Protein AF-0000000078881857 (afdb_homodimer)

Radius of gyration: 17.41 Å; Cα contacts (8 Å, |Δi|>4): 290; chains: 2; bounding box: 29×56×40 Å

Solvent-accessible surface area (backbone atoms only — not comparable to full-atom values): 11055 Å² total; per-residue (Å²): 89,92,42,76,80,49,70,71,56,52,53,48,41,41,58,62,20,78,89,29,55,78,41,29,36,72,63,78,81,47,83,60,21,32,33,50,69,35,46,60,60,54,18,40,52,51,12,60,76,69,72,35,87,82,43,32,41,70,60,49,52,54,58,49,55,64,26,45,85,68,49,41,34,37,80,42,83,97,44,87,58,29,35,26,48,68,39,68,55,40,69,55,68,31,20,59,87,89,110,87,92,41,76,79,49,70,72,56,52,54,48,41,42,61,64,20,79,89,30,56,78,41,29,36,72,64,78,78,47,84,62,21,30,32,49,69,34,48,58,60,54,18,41,52,51,11,59,74,68,71,36,88,83,43,31,40,71,59,49,51,54,59,50,56,63,27,44,85,67,49,41,31,38,81,42,84,96,44,85,57,28,34,26,48,67,39,68,57,40,70,53,70,32,19,60,89,87,110

Structure (mmCIF, N/CA/C/O backbone):
data_AF-0000000078881857-model_v1
#
loop_
_entity.id
_entity.type
_entity.pdbx_description
1 polymer 'ETS domain-containing protein'
#
loop_
_atom_site.group_PDB
_atom_site.id
_atom_site.type_symbol
_atom_site.label_atom_id
_atom_site.label_alt_id
_atom_site.label_comp_id
_atom_site.label_asym_id
_atom_site.label_entity_id
_atom_site.label_seq_id
_atom_site.pdbx_PDB_ins_code
_atom_site.Cartn_x
_atom_site.Cartn_y
_atom_site.Cartn_z
_atom_site.occupancy
_atom_site.B_iso_or_equiv
_atom_site.auth_seq_id
_atom_site.auth_comp_id
_atom_site.auth_asym_id
_atom_site.auth_atom_id
_atom_site.pdbx_PDB_model_num
ATOM 1 N N . GLY A 1 1 ? 15.391 2.607 6.062 1 45.38 1 GLY A N 1
ATOM 2 C CA . GLY A 1 1 ? 15.617 2.406 7.484 1 45.38 1 GLY A CA 1
ATOM 3 C C . GLY A 1 1 ? 14.656 1.416 8.109 1 45.38 1 GLY A C 1
ATOM 4 O O . GLY A 1 1 ? 13.539 1.235 7.617 1 45.38 1 GLY A O 1
ATOM 5 N N . ASN A 1 2 ? 15.25 0.356 8.523 1 63.78 2 ASN A N 1
ATOM 6 C CA . ASN A 1 2 ? 14.742 -0.778 9.289 1 63.78 2 ASN A CA 1
ATOM 7 C C . ASN A 1 2 ? 13.977 -0.322 10.531 1 63.78 2 ASN A C 1
ATOM 9 O O . ASN A 1 2 ? 13.859 -1.067 11.5 1 63.78 2 ASN A O 1
ATOM 13 N N . GLY A 1 3 ? 13.5 0.95 10.453 1 74.94 3 GLY A N 1
ATOM 14 C CA . GLY A 1 3 ? 12.828 1.376 11.672 1 74.94 3 GLY A CA 1
ATOM 15 C C . GLY A 1 3 ? 11.32 1.296 11.578 1 74.94 3 GLY A C 1
ATOM 16 O O . GLY A 1 3 ? 10.781 0.654 10.672 1 74.94 3 GLY A O 1
ATOM 17 N N . PRO A 1 4 ? 10.648 1.744 12.633 1 88.75 4 PRO A N 1
ATOM 18 C CA . PRO A 1 4 ? 9.188 1.789 12.656 1 88.75 4 PRO A CA 1
ATOM 19 C C . PRO A 1 4 ? 8.602 2.613 11.508 1 88.75 4 PRO A C 1
ATOM 21 O O . PRO A 1 4 ? 9.297 3.469 10.945 1 88.75 4 PRO A O 1
ATOM 24 N N . ILE A 1 5 ? 7.465 2.309 11.156 1 94.25 5 ILE A N 1
ATOM 25 C CA . ILE A 1 5 ? 6.793 3.02 10.078 1 94.25 5 ILE A CA 1
ATOM 26 C C . ILE A 1 5 ? 6.727 4.508 10.398 1 94.25 5 ILE A C 1
ATOM 28 O O . ILE A 1 5 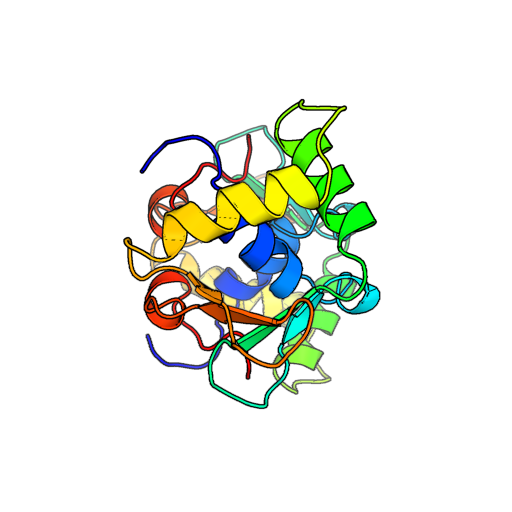? 6.508 4.891 11.555 1 94.25 5 ILE A O 1
ATOM 32 N N . GLN A 1 6 ? 6.957 5.328 9.359 1 95.31 6 GLN A N 1
ATOM 33 C CA . GLN A 1 6 ? 6.832 6.777 9.484 1 95.31 6 GLN A CA 1
ATOM 34 C C . GLN A 1 6 ? 5.484 7.262 8.953 1 95.31 6 GLN A C 1
ATOM 36 O O . GLN A 1 6 ? 4.809 6.543 8.211 1 95.31 6 GLN A O 1
ATOM 41 N N . LEU A 1 7 ? 5.129 8.469 9.312 1 97.75 7 LEU A N 1
ATOM 42 C CA . LEU A 1 7 ? 3.82 9.016 8.977 1 97.75 7 LEU A CA 1
ATOM 43 C C . LEU A 1 7 ? 3.627 9.07 7.465 1 97.75 7 LEU A C 1
ATOM 45 O O . LEU A 1 7 ? 2.562 8.703 6.957 1 97.75 7 LEU A O 1
ATOM 49 N N . TRP A 1 8 ? 4.688 9.539 6.734 1 97 8 TRP A N 1
ATOM 50 C CA . TRP A 1 8 ? 4.523 9.672 5.289 1 97 8 TRP A CA 1
ATOM 51 C C . TRP A 1 8 ? 4.312 8.305 4.645 1 97 8 TRP A C 1
ATOM 53 O O . TRP A 1 8 ? 3.555 8.172 3.68 1 97 8 TRP A O 1
ATOM 63 N N . GLN A 1 9 ? 4.898 7.281 5.199 1 95.31 9 GLN A N 1
ATOM 64 C CA . GLN A 1 9 ? 4.715 5.922 4.703 1 95.31 9 GLN A CA 1
ATOM 65 C C . GLN A 1 9 ? 3.299 5.426 4.969 1 95.31 9 GLN A C 1
ATOM 67 O O . GLN A 1 9 ? 2.701 4.758 4.125 1 95.31 9 GLN A O 1
ATOM 72 N N . PHE A 1 10 ? 2.791 5.773 6.145 1 97.12 10 PHE A N 1
ATOM 73 C CA . PHE A 1 10 ? 1.424 5.43 6.516 1 97.12 10 PHE A CA 1
ATOM 74 C C . PHE A 1 10 ? 0.426 6.074 5.559 1 97.12 10 PHE A C 1
ATOM 76 O O . PHE A 1 10 ? -0.519 5.422 5.109 1 97.12 10 PHE A O 1
ATOM 83 N N . LEU A 1 11 ? 0.597 7.305 5.262 1 97.81 11 LEU A N 1
ATOM 84 C CA . LEU A 1 11 ? -0.287 8.008 4.336 1 97.81 11 LEU A CA 1
ATOM 85 C C . LEU A 1 11 ? -0.21 7.391 2.943 1 97.81 11 LEU A C 1
ATOM 87 O O . LEU A 1 11 ? -1.229 7.262 2.26 1 97.81 11 LEU A O 1
ATOM 91 N N . LEU A 1 12 ? 1.004 7.004 2.566 1 96.25 12 LEU A N 1
ATOM 92 C CA . LEU A 1 12 ? 1.17 6.34 1.28 1 96.25 12 LEU A CA 1
ATOM 93 C C . LEU A 1 12 ? 0.42 5.012 1.254 1 96.25 12 LEU A C 1
ATOM 95 O O . LEU A 1 12 ? -0.225 4.676 0.257 1 96.25 12 LEU A O 1
ATOM 99 N N . GLU A 1 13 ? 0.469 4.266 2.348 1 95.62 13 GLU A N 1
ATOM 100 C CA . GLU A 1 13 ? -0.287 3.02 2.441 1 95.62 13 GLU A CA 1
ATOM 101 C C . GLU A 1 13 ? -1.776 3.258 2.213 1 95.62 13 GLU A C 1
ATOM 103 O O . GLU A 1 13 ? -2.43 2.496 1.497 1 95.62 13 GLU A O 1
ATOM 108 N N . LEU A 1 14 ? -2.309 4.301 2.877 1 97 14 LEU A N 1
ATOM 109 C CA . LEU A 1 14 ? -3.727 4.613 2.73 1 97 14 LEU A CA 1
ATOM 110 C C . LEU A 1 14 ? -4.055 4.984 1.286 1 97 14 LEU A C 1
ATOM 112 O O . LEU A 1 14 ? -5.098 4.586 0.761 1 97 14 LEU A O 1
ATOM 116 N N . LEU A 1 15 ? -3.145 5.688 0.667 1 96.81 15 LEU A N 1
ATOM 117 C CA . LEU A 1 15 ? -3.359 6.141 -0.702 1 96.81 15 LEU A CA 1
ATOM 118 C C . LEU A 1 15 ? -3.334 4.969 -1.675 1 96.81 15 LEU A C 1
ATOM 120 O O . LEU A 1 15 ? -3.975 5.016 -2.727 1 96.81 15 LEU A O 1
ATOM 124 N N . LEU A 1 16 ? -2.557 3.947 -1.345 1 94.88 16 LEU A N 1
ATOM 125 C CA . LEU A 1 16 ? -2.438 2.779 -2.209 1 94.88 16 LEU A CA 1
ATOM 126 C C . LEU A 1 16 ? -3.607 1.823 -1.996 1 94.88 16 LEU A C 1
ATOM 128 O O . LEU A 1 16 ? -3.822 0.911 -2.797 1 94.88 16 LEU A O 1
ATOM 132 N N . CYS A 1 17 ? -4.414 2.037 -0.935 1 95.06 17 CYS A N 1
ATOM 133 C CA . CYS A 1 17 ? -5.555 1.194 -0.592 1 95.06 17 CYS A CA 1
ATOM 134 C C . CYS A 1 17 ? -6.832 1.712 -1.245 1 95.06 17 CYS A C 1
ATOM 136 O O . CYS A 1 17 ? -7.398 2.713 -0.804 1 95.06 17 CYS A O 1
ATOM 138 N N . PRO A 1 18 ? -7.332 1.065 -2.219 1 89.81 18 PRO A N 1
ATOM 139 C CA . PRO A 1 18 ? -8.531 1.533 -2.916 1 89.81 18 PRO A CA 1
ATOM 140 C C . PRO A 1 18 ? -9.719 1.74 -1.974 1 89.81 18 PRO A C 1
ATOM 142 O O . PRO A 1 18 ? -10.562 2.6 -2.223 1 89.81 18 PRO A O 1
ATOM 145 N N . GLN A 1 19 ? -9.719 1.007 -0.897 1 92 19 GLN A N 1
ATOM 146 C CA . GLN A 1 19 ? -10.836 1.076 0.035 1 92 19 GLN A CA 1
ATOM 147 C C . GLN A 1 19 ? -10.758 2.334 0.896 1 92 19 GLN A C 1
ATOM 149 O O . GLN A 1 19 ? -11.719 2.676 1.591 1 92 19 GLN A O 1
ATOM 154 N N . SER A 1 20 ? -9.609 3.072 0.737 1 96.5 20 SER A N 1
ATOM 155 C CA . SER A 1 20 ? -9.414 4.246 1.583 1 96.5 20 SER A CA 1
ATOM 156 C C . SER A 1 20 ? -9.719 5.531 0.823 1 96.5 20 SER A C 1
ATOM 158 O O . SER A 1 20 ? -9.391 6.625 1.285 1 96.5 20 SER A O 1
ATOM 160 N N . GLN A 1 21 ? -10.422 5.473 -0.298 1 94.56 21 GLN A N 1
ATOM 161 C CA . GLN A 1 21 ? -10.648 6.633 -1.153 1 94.56 21 GLN A CA 1
ATOM 162 C C . GLN A 1 21 ? -11.602 7.629 -0.492 1 94.56 21 GLN A C 1
ATOM 164 O O . GLN A 1 21 ? -11.648 8.797 -0.881 1 94.56 21 GLN A O 1
ATOM 169 N N . ARG A 1 22 ? -12.391 7.203 0.532 1 96.69 22 ARG A N 1
ATOM 170 C CA . ARG A 1 22 ? -13.273 8.117 1.25 1 96.69 22 ARG A CA 1
ATOM 171 C C . ARG A 1 22 ? -12.508 8.914 2.297 1 96.69 22 ARG A C 1
ATOM 173 O O . ARG A 1 22 ? -13 9.922 2.801 1 96.69 22 ARG A O 1
ATOM 180 N N . LEU A 1 23 ? -11.297 8.43 2.646 1 98.12 23 LEU A N 1
ATOM 181 C CA . LEU A 1 23 ? -10.5 9.055 3.697 1 98.12 23 LEU A CA 1
ATOM 182 C C . LEU A 1 23 ? -9.398 9.922 3.104 1 98.12 23 LEU A C 1
ATOM 184 O O . LEU A 1 23 ? -9.094 10.992 3.631 1 98.12 23 LEU A O 1
ATOM 188 N N . ILE A 1 24 ? -8.766 9.445 2.066 1 98.56 24 ILE A N 1
ATOM 189 C CA . ILE A 1 24 ? -7.613 10.078 1.424 1 98.56 24 ILE A CA 1
ATOM 190 C C . ILE A 1 24 ? -7.574 9.695 -0.053 1 98.56 24 ILE A C 1
ATOM 192 O O . ILE A 1 24 ? -7.867 8.555 -0.413 1 98.56 24 ILE A O 1
ATOM 196 N N . GLU A 1 25 ? -7.285 10.734 -0.93 1 98.31 25 GLU A N 1
ATOM 197 C CA . GLU A 1 25 ? -7.27 10.438 -2.359 1 98.31 25 GLU A CA 1
ATOM 198 C C . GLU A 1 25 ? -6.242 11.297 -3.092 1 98.31 25 GLU A C 1
ATOM 200 O O . GLU A 1 25 ? -5.926 12.406 -2.65 1 98.31 25 GLU A O 1
ATOM 205 N N . TRP A 1 26 ? -5.73 10.805 -4.195 1 97.75 26 TRP A N 1
ATOM 206 C CA . TRP A 1 26 ? -4.961 11.633 -5.113 1 97.75 26 TRP A CA 1
ATOM 207 C C . TRP A 1 26 ? -5.84 12.711 -5.742 1 97.75 26 TRP A C 1
ATOM 209 O O . TRP A 1 26 ? -6.984 12.445 -6.121 1 97.75 26 TRP A O 1
ATOM 219 N N . THR A 1 27 ? -5.32 13.914 -5.848 1 97.75 27 THR A N 1
ATOM 220 C CA . THR A 1 27 ? -6.148 14.977 -6.402 1 97.75 27 THR A CA 1
ATOM 221 C C . THR A 1 27 ? -6.141 14.93 -7.926 1 97.75 27 THR A C 1
ATOM 223 O O . THR A 1 27 ? -7.074 15.406 -8.57 1 97.75 27 THR A O 1
ATOM 226 N N . TYR A 1 28 ? -5.09 14.453 -8.555 1 95.06 28 TYR A N 1
ATOM 227 C CA . TYR A 1 28 ? -4.832 14.375 -9.984 1 95.06 28 TYR A CA 1
ATOM 228 C C . TYR A 1 28 ? -4.621 15.766 -10.578 1 95.06 28 TYR A C 1
ATOM 230 O O . TYR A 1 28 ? -4.441 15.906 -11.789 1 95.06 28 TYR A O 1
ATOM 238 N N . ASP A 1 29 ? -4.605 16.766 -9.656 1 95.88 29 ASP A N 1
ATOM 239 C CA . ASP A 1 29 ? -4.285 18.125 -10.094 1 95.88 29 ASP A CA 1
ATOM 240 C C . ASP A 1 29 ? -2.793 18.266 -10.383 1 95.88 29 ASP A C 1
ATOM 242 O O . ASP A 1 29 ? -2.406 18.922 -11.352 1 95.88 29 ASP A O 1
ATOM 246 N N . GLU A 1 30 ? -1.884 17.812 -9.586 1 94.75 30 GLU A N 1
ATOM 247 C CA . GLU A 1 30 ? -0.431 17.734 -9.711 1 94.75 30 GLU A CA 1
ATOM 248 C C . GLU A 1 30 ? 0.087 16.344 -9.375 1 94.75 30 GLU A C 1
ATOM 250 O O . GLU A 1 30 ? -0.594 15.57 -8.695 1 94.75 30 GLU A O 1
ATOM 255 N N . LYS A 1 31 ? 1.226 16.031 -9.914 1 94.31 31 LYS A N 1
ATOM 256 C CA . LYS A 1 31 ? 1.827 14.727 -9.633 1 94.31 31 LYS A CA 1
ATOM 257 C C . LYS A 1 31 ? 2.025 14.523 -8.133 1 94.31 31 LYS A C 1
ATOM 259 O O . LYS A 1 31 ? 2.559 15.398 -7.449 1 94.31 31 LYS A O 1
ATOM 264 N N . PHE A 1 32 ? 1.476 13.43 -7.578 1 97.19 32 PHE A N 1
ATOM 265 C CA . PHE A 1 32 ? 1.671 12.945 -6.219 1 97.19 32 PHE A CA 1
ATOM 266 C C . PHE A 1 32 ? 1.067 13.906 -5.203 1 97.19 32 PHE A C 1
ATOM 268 O O . PHE A 1 32 ? 1.556 14.023 -4.078 1 97.19 32 PHE A O 1
ATOM 275 N N . GLU A 1 33 ? 0.058 14.719 -5.762 1 98 33 GLU A N 1
ATOM 276 C CA . GLU A 1 33 ? -0.74 15.547 -4.867 1 98 33 GLU A CA 1
ATOM 277 C C . GLU A 1 33 ? -1.909 14.766 -4.277 1 98 33 GLU A C 1
ATOM 279 O O . GLU A 1 33 ? -2.58 14.016 -4.988 1 98 33 GLU A O 1
ATOM 284 N N . PHE A 1 34 ? -2.148 14.945 -2.971 1 98.69 34 PHE A N 1
ATOM 285 C CA . PHE A 1 34 ? -3.225 14.188 -2.342 1 98.69 34 PHE A CA 1
ATOM 286 C C . PHE A 1 34 ? -3.979 15.047 -1.336 1 98.69 34 PHE A C 1
ATOM 288 O O . PHE A 1 34 ? -3.461 16.062 -0.874 1 98.69 34 PHE A O 1
ATOM 295 N N . LYS A 1 35 ? -5.223 14.68 -1.119 1 98.88 35 LYS A N 1
ATOM 296 C CA . LYS A 1 35 ? -6.109 15.398 -0.204 1 98.88 35 LYS A CA 1
ATOM 297 C C . LYS A 1 35 ? -6.578 14.492 0.929 1 98.88 35 LYS A C 1
ATOM 299 O O . LYS A 1 35 ? -6.926 13.328 0.698 1 98.88 35 LYS A O 1
ATOM 304 N N . LEU A 1 36 ? -6.441 14.945 2.16 1 98.88 36 LEU A N 1
ATOM 305 C CA . LEU A 1 36 ? -7.109 14.305 3.285 1 98.88 36 LEU A CA 1
ATOM 306 C C . LEU A 1 36 ? -8.586 14.672 3.322 1 98.88 36 LEU A C 1
ATOM 308 O O . LEU A 1 36 ? -8.938 15.828 3.598 1 98.88 36 LEU A O 1
ATOM 312 N N . LEU A 1 37 ? -9.5 13.75 3.139 1 98.81 37 LEU A N 1
ATOM 313 C CA . LEU A 1 37 ? -10.938 14.008 3.055 1 98.81 37 LEU A CA 1
ATOM 314 C C . LEU A 1 37 ? -11.578 13.969 4.438 1 98.81 37 LEU A C 1
ATOM 316 O O . LEU A 1 37 ? -12.586 14.641 4.68 1 98.81 37 LEU A O 1
ATOM 320 N N . ASN A 1 38 ? -11.039 13.156 5.301 1 98.5 38 ASN A N 1
ATOM 321 C CA . ASN A 1 38 ? -11.492 13.055 6.684 1 98.5 38 ASN A CA 1
ATOM 322 C C . ASN A 1 38 ? -10.312 13.039 7.656 1 98.5 38 ASN A C 1
ATOM 324 O O . ASN A 1 38 ? -10.047 12.031 8.305 1 98.5 38 ASN A O 1
ATOM 328 N N . PRO A 1 39 ? -9.664 14.18 7.855 1 98.44 39 PRO A N 1
ATOM 329 C CA . PRO A 1 39 ? -8.414 14.258 8.617 1 98.44 39 PRO A CA 1
ATOM 330 C C . PRO A 1 39 ? -8.547 13.695 10.031 1 98.44 39 PRO A C 1
ATOM 332 O O . PRO A 1 39 ? -7.664 12.977 10.5 1 98.44 39 PRO A O 1
ATOM 335 N N . PRO A 1 40 ? -9.68 13.883 10.75 1 98.38 40 PRO A N 1
ATOM 336 C CA . PRO A 1 40 ? -9.773 13.32 12.094 1 98.38 40 PRO A CA 1
ATOM 337 C C . PRO A 1 40 ? -9.727 11.789 12.102 1 98.38 40 PRO A C 1
ATOM 339 O O . PRO A 1 40 ? -9.094 11.188 12.969 1 98.38 40 PRO A O 1
ATOM 342 N N . VAL A 1 41 ? -10.32 11.172 11.164 1 98.31 41 VAL A N 1
ATOM 343 C CA . VAL A 1 41 ? -10.344 9.711 11.086 1 98.31 41 VAL A CA 1
ATOM 344 C C . VAL A 1 41 ? -8.953 9.188 10.742 1 98.31 41 VAL A C 1
ATOM 346 O O . VAL A 1 41 ? -8.484 8.211 11.336 1 98.31 41 VAL A O 1
ATOM 349 N N . ILE A 1 42 ? -8.281 9.906 9.828 1 98.56 42 ILE A N 1
ATOM 350 C CA . ILE A 1 42 ? -6.934 9.523 9.43 1 98.56 42 ILE A CA 1
ATOM 351 C C . ILE A 1 42 ? -5.988 9.641 10.625 1 98.56 42 ILE A C 1
ATOM 353 O O . ILE A 1 42 ? -5.156 8.766 10.859 1 98.56 42 ILE A O 1
ATOM 357 N N . ALA A 1 43 ? -6.176 10.703 11.398 1 98.81 43 ALA A N 1
ATOM 358 C CA . ALA A 1 43 ? -5.363 10.891 12.602 1 98.81 43 ALA A CA 1
ATOM 359 C C . ALA A 1 43 ? -5.629 9.781 13.617 1 98.81 43 ALA A C 1
ATOM 361 O O . ALA A 1 43 ? -4.695 9.273 14.25 1 98.81 43 ALA A O 1
ATOM 362 N N . THR A 1 44 ? -6.832 9.406 13.742 1 98.5 44 THR A N 1
ATOM 363 C CA . THR A 1 44 ? -7.195 8.32 14.648 1 98.5 44 THR A CA 1
ATOM 364 C C . THR A 1 44 ? -6.547 7.012 14.211 1 98.5 44 THR A C 1
ATOM 366 O O . THR A 1 44 ? -6.031 6.262 15.047 1 98.5 44 THR A O 1
ATOM 369 N N . MET A 1 45 ? -6.543 6.715 12.977 1 97.38 45 MET A N 1
ATOM 370 C CA . MET A 1 45 ? -5.926 5.504 12.438 1 97.38 45 MET A CA 1
ATOM 371 C C . MET A 1 45 ? -4.418 5.516 12.68 1 97.38 45 MET A C 1
ATOM 373 O O . MET A 1 45 ? -3.838 4.492 13.047 1 97.38 45 MET A O 1
ATOM 377 N N . TRP A 1 46 ? -3.838 6.684 12.508 1 98 46 TRP A N 1
ATOM 378 C CA . TRP A 1 46 ? -2.406 6.812 12.766 1 98 46 TRP A CA 1
ATOM 379 C C . TRP A 1 46 ? -2.1 6.605 14.242 1 98 46 TRP A C 1
ATOM 381 O O . TRP A 1 46 ? -1.121 5.941 14.594 1 98 46 TRP A O 1
ATOM 391 N N . GLY A 1 47 ? -2.916 7.168 15.055 1 98.31 47 GLY A N 1
ATOM 392 C CA . GLY A 1 47 ? -2.777 6.961 16.484 1 98.31 47 GLY A CA 1
ATOM 393 C C . GLY A 1 47 ? -2.846 5.5 16.891 1 98.31 47 GLY A C 1
ATOM 394 O O . GLY A 1 47 ? -2.049 5.039 17.719 1 98.31 47 GLY A O 1
ATOM 395 N N . LYS A 1 48 ? -3.768 4.816 16.328 1 96.44 48 LYS A N 1
ATOM 396 C CA . LYS A 1 48 ? -3.902 3.387 16.609 1 96.44 48 LYS A CA 1
ATOM 397 C C . LYS A 1 48 ? -2.656 2.623 16.172 1 96.44 48 LYS A C 1
ATOM 399 O O . LYS A 1 48 ? -2.137 1.791 16.906 1 96.44 48 LYS A O 1
ATOM 404 N N . ARG A 1 49 ? -2.189 2.982 15 1 94 49 ARG A N 1
ATOM 405 C CA . ARG A 1 49 ? -1.018 2.318 14.438 1 94 49 ARG A CA 1
ATOM 406 C C . ARG A 1 49 ? 0.206 2.529 15.328 1 94 49 ARG A C 1
ATOM 408 O O . ARG A 1 49 ? 1.037 1.631 15.469 1 94 49 ARG A O 1
ATOM 415 N N . LYS A 1 50 ? 0.314 3.691 16 1 95.94 50 LYS A N 1
ATOM 416 C CA . LYS A 1 50 ? 1.492 4.059 16.781 1 95.94 50 LYS A CA 1
ATOM 417 C C . LYS A 1 50 ? 1.241 3.873 18.266 1 95.94 50 LYS A C 1
ATOM 419 O O . LYS A 1 50 ? 2.109 4.172 19.094 1 95.94 50 LYS A O 1
ATOM 424 N N . ASN A 1 51 ? 0.034 3.365 18.531 1 96.06 51 ASN A N 1
ATOM 425 C CA . ASN A 1 51 ? -0.379 3.258 19.938 1 96.06 51 ASN A CA 1
ATOM 426 C C . ASN A 1 51 ? -0.33 4.609 20.641 1 96.06 51 ASN A C 1
ATOM 428 O O . ASN A 1 51 ? 0.268 4.738 21.703 1 96.06 51 ASN A O 1
ATOM 432 N N . LYS A 1 52 ? -0.833 5.613 20 1 97.38 52 LYS A N 1
ATOM 433 C CA . LYS A 1 52 ? -1.014 6.973 20.5 1 97.38 52 LYS A CA 1
ATOM 434 C C . LYS A 1 52 ? -2.479 7.395 20.438 1 97.38 52 LYS A C 1
ATOM 436 O O . LYS A 1 52 ? -2.873 8.141 19.531 1 97.38 52 LYS A O 1
ATOM 441 N N . PRO A 1 53 ? -3.322 7.047 21.453 1 97 53 PRO A N 1
ATOM 442 C CA . PRO A 1 53 ? -4.777 7.207 21.391 1 97 53 PRO A CA 1
ATOM 443 C C . PRO A 1 53 ? -5.207 8.672 21.344 1 97 53 PRO A C 1
ATOM 445 O O . PRO A 1 53 ? -6.328 8.977 20.938 1 97 53 PRO A O 1
ATOM 448 N N . ASN A 1 54 ? -4.336 9.594 21.703 1 98.12 54 ASN A N 1
ATOM 449 C CA . ASN A 1 54 ? -4.695 11.008 21.734 1 98.12 54 ASN A CA 1
ATOM 450 C C . ASN A 1 54 ? -4.305 11.711 20.422 1 98.12 54 ASN A C 1
ATOM 452 O O . ASN A 1 54 ? -4.359 12.938 20.328 1 98.12 54 ASN A O 1
ATOM 456 N N . MET A 1 55 ? -3.963 10.938 19.484 1 98.62 55 MET A N 1
ATOM 457 C CA . MET A 1 55 ? -3.596 11.516 18.188 1 98.62 55 MET A CA 1
ATOM 458 C C . MET A 1 55 ? -4.789 12.211 17.547 1 98.62 55 MET A C 1
ATOM 460 O O . MET A 1 55 ? -5.91 11.695 17.594 1 98.62 55 MET A O 1
ATOM 464 N N . ASN A 1 56 ? -4.559 13.406 17.109 1 98.62 56 ASN A N 1
ATOM 465 C CA . ASN A 1 56 ? -5.562 14.188 16.391 1 98.62 56 ASN A CA 1
ATOM 466 C C . ASN A 1 56 ? -4.953 14.898 15.188 1 98.62 56 ASN A C 1
ATOM 468 O O . ASN A 1 56 ? -3.76 14.758 14.914 1 98.62 56 ASN A O 1
ATOM 472 N N . TYR A 1 57 ? -5.797 15.539 14.414 1 98.5 57 TYR A N 1
ATOM 473 C CA . TYR A 1 57 ? -5.293 16.125 13.18 1 98.5 57 TYR A CA 1
ATOM 474 C C . TYR A 1 57 ? -4.285 17.234 13.469 1 98.5 57 TYR A C 1
ATOM 476 O O . TYR A 1 57 ? -3.316 17.406 12.727 1 98.5 57 TYR A O 1
ATOM 484 N N . GLU A 1 58 ? -4.465 17.938 14.5 1 98.38 58 GLU A N 1
ATOM 485 C CA . GLU A 1 58 ? -3.506 18.969 14.844 1 98.38 58 GLU A CA 1
ATOM 486 C C . GLU A 1 58 ? -2.1 18.406 15 1 98.38 58 GLU A C 1
ATOM 488 O O . GLU A 1 58 ? -1.139 18.938 14.445 1 98.38 58 GLU A O 1
ATOM 493 N N . LYS A 1 59 ? -1.975 17.344 15.766 1 98.62 59 LYS A N 1
ATOM 494 C CA . LYS A 1 59 ? -0.688 16.688 15.969 1 98.62 59 LYS A CA 1
ATOM 495 C C . LYS A 1 59 ? -0.177 16.062 14.68 1 98.62 59 LYS A C 1
ATOM 497 O O . LYS A 1 59 ? 1.017 16.125 14.375 1 98.62 59 LYS A O 1
ATOM 502 N N . LEU A 1 60 ? -1.084 15.406 13.93 1 98.69 60 LEU A N 1
ATOM 503 C CA . LEU A 1 60 ? -0.704 14.805 12.664 1 98.69 60 LEU A CA 1
ATOM 504 C C . LEU A 1 60 ? -0.146 15.852 11.703 1 98.69 60 LEU A C 1
ATOM 506 O O . LEU A 1 60 ? 0.893 15.633 11.078 1 98.69 60 LEU A O 1
ATOM 510 N N . SER A 1 61 ? -0.801 17 11.648 1 98.44 61 SER A N 1
ATOM 511 C CA . SER A 1 61 ? -0.367 18.062 10.742 1 98.44 61 SER A CA 1
ATOM 512 C C . SER A 1 61 ? 0.988 18.625 11.156 1 98.44 61 SER A C 1
ATOM 514 O O . SER A 1 61 ? 1.79 19.016 10.305 1 98.44 61 SER A O 1
ATOM 516 N N . ARG A 1 62 ? 1.235 18.703 12.453 1 98.06 62 ARG A N 1
ATOM 517 C CA . ARG A 1 62 ? 2.562 19.094 12.914 1 98.06 62 ARG A CA 1
ATOM 518 C C . ARG A 1 62 ? 3.623 18.109 12.43 1 98.06 62 ARG A C 1
ATOM 520 O O . ARG A 1 62 ? 4.688 18.516 11.961 1 98.06 62 ARG A O 1
ATOM 527 N N . GLY A 1 63 ? 3.266 16.844 12.555 1 98 63 GLY A N 1
ATOM 528 C CA . GLY A 1 63 ? 4.164 15.836 12.031 1 98 63 GLY A CA 1
ATOM 529 C C . GLY A 1 63 ? 4.469 16 10.555 1 98 63 GLY A C 1
ATOM 530 O O . GLY A 1 63 ? 5.605 15.805 10.117 1 98 63 GLY A O 1
ATOM 531 N N . LEU A 1 64 ? 3.486 16.406 9.805 1 98.38 64 LEU A N 1
ATOM 532 C CA . LEU A 1 64 ? 3.666 16.609 8.375 1 98.38 64 LEU A CA 1
ATOM 533 C C . LEU A 1 64 ? 4.617 17.766 8.102 1 98.38 64 LEU A C 1
ATOM 535 O O . LEU A 1 64 ? 5.371 17.734 7.125 1 98.38 64 LEU A O 1
ATOM 539 N N . ARG A 1 65 ? 4.645 18.781 8.938 1 98.06 65 ARG A N 1
ATOM 540 C CA . ARG A 1 65 ? 5.48 19.953 8.727 1 98.06 65 ARG A CA 1
ATOM 541 C C . ARG A 1 65 ? 6.961 19.594 8.789 1 98.06 65 ARG A C 1
ATOM 543 O O . ARG A 1 65 ? 7.793 20.266 8.164 1 98.06 65 ARG A O 1
ATOM 550 N N . TYR A 1 66 ? 7.258 18.531 9.539 1 97.38 66 TYR A N 1
ATOM 551 C CA . TYR A 1 66 ? 8.648 18.109 9.656 1 97.38 66 TYR A CA 1
ATOM 552 C C . TYR A 1 66 ? 9.195 17.656 8.305 1 97.38 66 TYR A C 1
ATOM 554 O O . TYR A 1 66 ? 10.406 17.672 8.078 1 97.38 66 TYR A O 1
ATOM 562 N N . TYR A 1 67 ? 8.344 17.312 7.441 1 97.69 67 TYR A N 1
ATOM 563 C CA . TYR A 1 67 ? 8.773 16.734 6.168 1 97.69 67 TYR A CA 1
ATOM 564 C C . TYR A 1 67 ? 9.094 17.828 5.16 1 97.69 67 TYR A C 1
ATOM 566 O O . TYR A 1 67 ? 9.695 17.578 4.117 1 97.69 67 TYR A O 1
ATOM 574 N N . TYR A 1 68 ? 8.625 19.094 5.484 1 97.19 68 TYR A N 1
ATOM 575 C CA . TYR A 1 68 ? 8.805 20.172 4.527 1 97.19 68 TYR A CA 1
ATOM 576 C C . TYR A 1 68 ? 10.281 20.438 4.262 1 97.19 68 TYR A C 1
ATOM 578 O O . TYR A 1 68 ? 10.711 20.5 3.107 1 97.19 68 TYR A O 1
ATOM 586 N N . ASP A 1 69 ? 11.031 20.391 5.293 1 95.88 69 ASP A N 1
ATOM 587 C CA . ASP A 1 69 ? 12.453 20.703 5.18 1 95.88 69 ASP A CA 1
ATOM 588 C C . ASP A 1 69 ? 13.227 19.516 4.609 1 95.88 69 ASP A C 1
ATOM 590 O O . ASP A 1 69 ? 14.359 19.672 4.145 1 95.88 69 ASP A O 1
ATOM 594 N N . LYS A 1 70 ? 12.609 18.359 4.734 1 95.31 70 LYS A N 1
ATOM 595 C CA . LYS A 1 70 ? 13.258 17.156 4.254 1 95.31 70 LYS A CA 1
ATOM 596 C C . LYS A 1 70 ? 12.906 16.875 2.795 1 95.31 70 LYS A C 1
ATOM 598 O O . LYS A 1 70 ? 13.414 15.93 2.193 1 95.31 70 LYS A O 1
ATOM 603 N N . ASN A 1 71 ? 12.062 17.719 2.223 1 95.75 71 ASN A N 1
ATOM 604 C CA . ASN A 1 71 ? 11.625 17.594 0.836 1 95.75 71 ASN A CA 1
ATOM 605 C C . ASN A 1 71 ? 10.977 16.234 0.575 1 95.75 71 ASN A C 1
ATOM 607 O O . ASN A 1 71 ? 11.281 15.578 -0.419 1 95.75 71 ASN A O 1
ATOM 611 N N . ILE A 1 72 ? 10.148 15.742 1.528 1 96.94 72 ILE A N 1
ATOM 612 C CA . ILE A 1 72 ? 9.367 14.516 1.387 1 96.94 72 ILE A CA 1
ATOM 613 C C . ILE A 1 72 ? 7.918 14.867 1.059 1 96.94 72 ILE A C 1
ATOM 615 O O . ILE A 1 72 ? 7.359 14.359 0.081 1 96.94 72 ILE A O 1
ATOM 619 N N . ILE A 1 73 ? 7.297 15.734 1.833 1 98.19 73 ILE A N 1
ATOM 620 C CA . ILE A 1 73 ? 5.938 16.219 1.644 1 98.19 73 ILE A CA 1
ATOM 621 C C . ILE A 1 73 ? 5.914 17.75 1.771 1 98.19 73 ILE A C 1
ATOM 623 O O . ILE A 1 73 ? 6.598 18.312 2.625 1 98.19 73 ILE A O 1
ATOM 627 N N . ASP A 1 74 ? 5.223 18.344 0.879 1 98.38 74 ASP A N 1
ATOM 628 C CA . ASP A 1 74 ? 4.965 19.781 1.002 1 98.38 74 ASP A CA 1
ATOM 629 C C . ASP A 1 74 ? 3.477 20.062 1.186 1 98.38 74 ASP A C 1
ATOM 631 O O . ASP A 1 74 ? 2.635 19.359 0.606 1 98.38 74 ASP A O 1
ATOM 635 N N . LYS A 1 75 ? 3.215 21.094 1.962 1 98.44 75 LYS A N 1
ATOM 636 C CA . LYS A 1 75 ? 1.863 21.641 1.981 1 98.44 75 LYS A CA 1
ATOM 637 C C . LYS A 1 75 ? 1.567 22.422 0.702 1 98.44 75 LYS A C 1
ATOM 639 O O . LYS A 1 75 ? 2.418 23.172 0.213 1 98.44 75 LYS A O 1
ATOM 644 N N . VAL A 1 76 ? 0.325 22.141 0.107 1 98.06 76 VAL A N 1
ATOM 645 C CA . VAL A 1 76 ? -0.095 22.938 -1.042 1 98.06 76 VAL A CA 1
ATOM 646 C C . VAL A 1 76 ? -0.847 24.172 -0.564 1 98.06 76 VAL A C 1
ATOM 648 O O . VAL A 1 76 ? -1.948 24.062 -0.019 1 98.06 76 VAL A O 1
ATOM 651 N N . HIS A 1 77 ? -0.304 25.281 -0.746 1 97 77 HIS A N 1
ATOM 652 C CA . HIS A 1 77 ? -0.893 26.531 -0.256 1 97 77 HIS A CA 1
ATOM 653 C C . HIS A 1 77 ? -2.191 26.844 -0.989 1 97 77 HIS A C 1
ATOM 655 O O . HIS A 1 77 ? -2.291 26.641 -2.201 1 97 77 HIS A O 1
ATOM 661 N N . GLY A 1 78 ? -3.145 27.297 -0.265 1 96.62 78 GLY A N 1
ATOM 662 C CA . GLY A 1 78 ? -4.414 27.719 -0.839 1 96.62 78 GLY A CA 1
ATOM 663 C C . GLY A 1 78 ? -5.426 26.594 -0.927 1 96.62 78 GLY A C 1
ATOM 664 O O . GLY A 1 78 ? -6.582 26.812 -1.291 1 96.62 78 GLY A O 1
ATOM 665 N N . LYS A 1 79 ? -5.09 25.406 -0.599 1 97.94 79 LYS A N 1
ATOM 666 C CA . LYS A 1 79 ? -5.992 24.25 -0.6 1 97.94 79 LYS A CA 1
ATOM 667 C C . LYS A 1 79 ? -6.035 23.594 0.772 1 97.94 79 LYS A C 1
ATOM 669 O O . LYS A 1 79 ? -4.996 23.203 1.315 1 97.94 79 LYS A O 1
ATOM 674 N N . ARG A 1 80 ? -7.242 23.438 1.302 1 97.94 80 ARG A N 1
ATOM 675 C CA . ARG A 1 80 ? -7.395 22.828 2.621 1 97.94 80 ARG A CA 1
ATOM 676 C C . ARG A 1 80 ? -7.109 21.328 2.574 1 97.94 80 ARG A C 1
ATOM 678 O O . ARG A 1 80 ? -7.605 20.625 1.691 1 97.94 80 ARG A O 1
ATOM 685 N N . TYR A 1 81 ? -6.258 20.828 3.443 1 98.56 81 TYR A N 1
ATOM 686 C CA . TYR A 1 81 ? -5.957 19.406 3.668 1 98.56 81 TYR A CA 1
ATOM 687 C C . TYR A 1 81 ? -5.309 18.781 2.438 1 98.56 81 TYR A C 1
ATOM 689 O O . TYR A 1 81 ? -5.434 17.578 2.207 1 98.56 81 TYR A O 1
ATOM 697 N N . VAL A 1 82 ? -4.641 19.656 1.588 1 98.81 82 VAL A N 1
ATOM 698 C CA . VAL A 1 82 ? -3.994 19.156 0.381 1 98.81 82 VAL A CA 1
ATOM 699 C C . VAL A 1 82 ? -2.477 19.219 0.537 1 98.81 82 VAL A C 1
ATOM 701 O O . VAL A 1 82 ? -1.939 20.234 0.984 1 98.81 82 VAL A O 1
ATOM 704 N N . TYR A 1 83 ? -1.827 18.125 0.268 1 98.75 83 TYR A N 1
ATOM 705 C CA . TYR A 1 83 ? -0.381 17.953 0.34 1 98.75 83 TYR A CA 1
ATOM 706 C C . TYR A 1 83 ? 0.156 17.312 -0.93 1 98.75 83 TYR A C 1
ATOM 708 O O . TYR A 1 83 ? -0.617 16.891 -1.8 1 98.75 83 TYR A O 1
ATOM 716 N N . GLN A 1 84 ? 1.487 17.359 -1.077 1 98.44 84 GLN A N 1
ATOM 717 C CA . GLN A 1 84 ? 2.133 16.75 -2.234 1 98.44 84 GLN A CA 1
ATOM 718 C C . GLN A 1 84 ? 3.42 16.031 -1.834 1 98.44 84 GLN A C 1
ATOM 720 O O . GLN A 1 84 ? 4.246 16.594 -1.105 1 98.44 84 GLN A O 1
ATOM 725 N N . PHE A 1 85 ? 3.514 14.727 -2.227 1 98 85 PHE A N 1
ATOM 726 C CA . PHE A 1 85 ? 4.832 14.109 -2.143 1 98 85 PHE A CA 1
ATOM 727 C C . PHE A 1 85 ? 5.805 14.773 -3.109 1 98 85 PHE A C 1
ATOM 729 O O . PHE A 1 85 ? 5.566 14.797 -4.32 1 98 85 PHE A O 1
ATOM 736 N N . VAL A 1 86 ? 6.859 15.32 -2.609 1 96.38 86 VAL A N 1
ATOM 737 C CA . VAL A 1 86 ? 7.824 15.992 -3.473 1 96.38 86 VAL A CA 1
ATOM 738 C C . VAL A 1 86 ? 9.094 15.148 -3.594 1 96.38 86 VAL A C 1
ATOM 740 O O . VAL A 1 86 ? 9.977 15.461 -4.395 1 96.38 86 VAL A O 1
ATOM 743 N N . CYS A 1 87 ? 9.148 14.031 -2.801 1 90.19 87 CYS A N 1
ATOM 744 C CA . CYS A 1 87 ? 10.195 13.031 -2.994 1 90.19 87 CYS A CA 1
ATOM 745 C C . CYS A 1 87 ? 9.844 12.086 -4.141 1 90.19 87 CYS A C 1
ATOM 747 O O . CYS A 1 87 ? 8.719 12.117 -4.648 1 90.19 87 CYS A O 1
ATOM 749 N N . ASP A 1 88 ? 10.742 11.352 -4.613 1 87.38 88 ASP A N 1
ATOM 750 C CA . ASP A 1 88 ? 10.508 10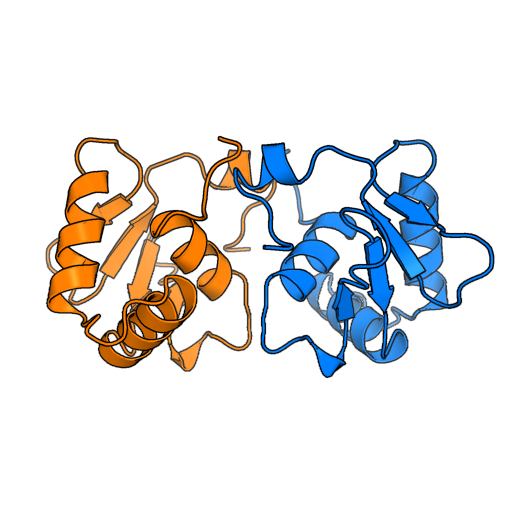.461 -5.742 1 87.38 88 ASP A CA 1
ATOM 751 C C . ASP A 1 88 ? 9.867 9.156 -5.281 1 87.38 88 ASP A C 1
ATOM 753 O O . ASP A 1 88 ? 10.531 8.125 -5.184 1 87.38 88 ASP A O 1
ATOM 757 N N . ILE A 1 89 ? 8.469 9.188 -5.078 1 89.44 89 ILE A N 1
ATOM 758 C CA . ILE A 1 89 ? 7.793 8.008 -4.547 1 89.44 89 ILE A CA 1
ATOM 759 C C . ILE A 1 89 ? 7.691 6.941 -5.633 1 89.44 89 ILE A C 1
ATOM 761 O O . ILE A 1 89 ? 7.57 5.75 -5.332 1 89.44 89 ILE A O 1
ATOM 765 N N . GLU A 1 90 ? 7.699 7.43 -6.891 1 89.81 90 GLU A N 1
ATOM 766 C CA . GLU A 1 90 ? 7.715 6.465 -7.988 1 89.81 90 GLU A CA 1
ATOM 767 C C . GLU A 1 90 ? 8.938 5.559 -7.914 1 89.81 90 GLU A C 1
ATOM 769 O O . GLU A 1 90 ? 8.852 4.367 -8.211 1 89.81 90 GLU A O 1
ATOM 774 N N . LYS A 1 91 ? 10.016 6.137 -7.559 1 88 91 LYS A N 1
ATOM 775 C CA . LYS A 1 91 ? 11.242 5.367 -7.41 1 88 91 LYS A CA 1
ATOM 776 C C . LYS A 1 91 ? 11.156 4.402 -6.23 1 88 91 LYS A C 1
ATOM 778 O O . LYS A 1 91 ? 11.633 3.271 -6.312 1 88 91 LYS A O 1
ATOM 783 N N . ILE A 1 92 ? 10.523 4.805 -5.176 1 85.69 92 ILE A N 1
ATOM 784 C CA . ILE A 1 92 ? 10.375 3.986 -3.977 1 85.69 92 ILE A CA 1
ATOM 785 C C . ILE A 1 92 ? 9.445 2.812 -4.262 1 85.69 92 ILE A C 1
ATOM 787 O O . ILE A 1 92 ? 9.75 1.669 -3.918 1 85.69 92 ILE A O 1
ATOM 791 N N . LEU A 1 93 ? 8.391 3.086 -4.996 1 89 93 LEU A N 1
ATOM 792 C CA . LEU A 1 93 ? 7.359 2.084 -5.234 1 89 93 LEU A CA 1
ATOM 793 C C . LEU A 1 93 ? 7.715 1.214 -6.438 1 89 93 LEU A C 1
ATOM 795 O O . LEU A 1 93 ? 7.258 0.074 -6.539 1 89 93 LEU A O 1
ATOM 799 N N . GLY A 1 94 ? 8.477 1.832 -7.395 1 89.06 94 GLY A N 1
ATOM 800 C CA . GLY A 1 94 ? 8.82 1.144 -8.633 1 89.06 94 GLY A CA 1
ATOM 801 C C . GLY A 1 94 ? 7.766 1.302 -9.711 1 89.06 94 GLY A C 1
ATOM 802 O O . GLY A 1 94 ? 7.84 0.651 -10.758 1 89.06 94 GLY A O 1
ATOM 803 N N . TYR A 1 95 ? 6.695 2.051 -9.445 1 91.31 95 TYR A N 1
ATOM 804 C CA . TYR A 1 95 ? 5.629 2.352 -10.391 1 91.31 95 TYR A CA 1
ATOM 805 C C . TYR A 1 95 ? 4.926 3.652 -10.023 1 91.31 95 TYR A C 1
ATOM 807 O O . TYR A 1 95 ? 5.121 4.184 -8.93 1 91.31 95 TYR A O 1
ATOM 815 N N . ASP A 1 96 ? 4.215 4.223 -10.984 1 91.25 96 ASP A N 1
ATOM 816 C CA . ASP A 1 96 ? 3.412 5.41 -10.711 1 91.25 96 ASP A CA 1
ATOM 817 C C . ASP A 1 96 ? 2.082 5.035 -10.055 1 91.25 96 ASP A C 1
ATOM 819 O O . ASP A 1 96 ? 1.2 4.473 -10.703 1 91.25 96 ASP A O 1
ATOM 823 N N . PRO A 1 97 ? 1.896 5.406 -8.742 1 90.69 97 PRO A N 1
ATOM 824 C CA . PRO A 1 97 ? 0.68 4.984 -8.039 1 90.69 97 PRO A CA 1
ATOM 825 C C . PRO A 1 97 ? -0.55 5.785 -8.461 1 90.69 97 PRO A C 1
ATOM 827 O O . PRO A 1 97 ? -1.668 5.469 -8.047 1 90.69 97 PRO A O 1
ATOM 830 N N . THR A 1 98 ? -0.317 6.797 -9.32 1 88.44 98 THR A N 1
ATOM 831 C CA . THR A 1 98 ? -1.427 7.645 -9.734 1 88.44 98 THR A CA 1
ATOM 832 C C . THR A 1 98 ? -1.937 7.23 -11.109 1 88.44 98 THR A C 1
ATOM 834 O O . THR A 1 98 ? -2.785 7.91 -11.695 1 88.44 98 THR A O 1
ATOM 837 N N . GLU A 1 99 ? -1.442 6.047 -11.633 1 80.31 99 GLU A N 1
ATOM 838 C CA . GLU A 1 99 ? -1.876 5.566 -12.945 1 80.31 99 GLU A CA 1
ATOM 839 C C . GLU A 1 99 ? -3.014 4.559 -12.812 1 80.31 99 GLU A C 1
ATOM 841 O O . GLU A 1 99 ? -3.109 3.85 -11.812 1 80.31 99 GLU A O 1
ATOM 846 N N . GLY B 1 1 ? 11.711 0.914 -11.586 1 45.88 1 GLY B N 1
ATOM 847 C CA . GLY B 1 1 ? 11.273 0.981 -12.969 1 45.88 1 GLY B CA 1
ATOM 848 C C . GLY B 1 1 ? 9.938 1.685 -13.141 1 45.88 1 GLY B C 1
ATOM 849 O O . GLY B 1 1 ? 9.078 1.624 -12.258 1 45.88 1 GLY B O 1
ATOM 850 N N . ASN B 1 2 ? 10.07 2.803 -13.734 1 63.97 2 ASN B N 1
ATOM 851 C CA . ASN B 1 2 ? 9.055 3.742 -14.195 1 63.97 2 ASN B CA 1
ATOM 852 C C . ASN B 1 2 ? 7.984 3.045 -15.023 1 63.97 2 ASN B C 1
ATOM 854 O O . ASN B 1 2 ? 7.316 3.68 -15.844 1 63.97 2 ASN B O 1
ATOM 858 N N . GLY B 1 3 ? 7.875 1.705 -14.805 1 75.31 3 GLY B N 1
ATOM 859 C CA . GLY B 1 3 ? 6.895 1.06 -15.664 1 75.31 3 GLY B CA 1
ATOM 860 C C . GLY B 1 3 ? 5.582 0.769 -14.953 1 75.31 3 GLY B C 1
ATOM 861 O O . GLY B 1 3 ? 5.32 1.302 -13.875 1 75.31 3 GLY B O 1
ATOM 862 N N . PRO B 1 4 ? 4.688 0.096 -15.672 1 88.75 4 PRO B N 1
ATOM 863 C CA . PRO B 1 4 ? 3.404 -0.313 -15.094 1 88.75 4 PRO B CA 1
ATOM 864 C C . PRO B 1 4 ? 3.568 -1.187 -13.852 1 88.75 4 PRO B C 1
ATOM 866 O O . PRO B 1 4 ? 4.617 -1.806 -13.656 1 88.75 4 PRO B O 1
ATOM 869 N N . ILE B 1 5 ? 2.627 -1.161 -13.055 1 94.31 5 ILE B N 1
ATOM 870 C CA . ILE B 1 5 ? 2.654 -1.959 -11.828 1 94.31 5 ILE B CA 1
ATOM 871 C C . ILE B 1 5 ? 2.832 -3.434 -12.18 1 94.31 5 ILE B C 1
ATOM 873 O O . ILE B 1 5 ? 2.26 -3.92 -13.164 1 94.31 5 ILE B O 1
ATOM 877 N N . GLN B 1 6 ? 3.668 -4.098 -11.367 1 95.38 6 GLN B N 1
ATOM 878 C CA . GLN B 1 6 ? 3.867 -5.539 -11.508 1 95.38 6 GLN B CA 1
ATOM 879 C C . GLN B 1 6 ? 3.023 -6.309 -10.492 1 95.38 6 GLN B C 1
ATOM 881 O O . GLN B 1 6 ? 2.557 -5.742 -9.508 1 95.38 6 GLN B O 1
ATOM 886 N N . LEU B 1 7 ? 2.857 -7.59 -10.734 1 97.81 7 LEU B N 1
ATOM 887 C CA . LEU B 1 7 ? 1.985 -8.43 -9.922 1 97.81 7 LEU B CA 1
ATOM 888 C C . LEU B 1 7 ? 2.449 -8.445 -8.469 1 97.81 7 LEU B C 1
ATOM 890 O O . LEU B 1 7 ? 1.634 -8.328 -7.551 1 97.81 7 LEU B O 1
ATOM 894 N N . TRP B 1 8 ? 3.801 -8.602 -8.273 1 97.06 8 TRP B N 1
ATOM 895 C CA . TRP B 1 8 ? 4.277 -8.688 -6.895 1 97.06 8 TRP B CA 1
ATOM 896 C C . TRP B 1 8 ? 4.023 -7.379 -6.148 1 97.06 8 TRP B C 1
ATOM 898 O O . TRP B 1 8 ? 3.721 -7.391 -4.953 1 97.06 8 TRP B O 1
ATOM 908 N N . GLN B 1 9 ? 4.055 -6.281 -6.844 1 95.38 9 GLN B N 1
ATOM 909 C CA . GLN B 1 9 ? 3.764 -4.98 -6.246 1 95.38 9 GLN B CA 1
ATOM 910 C C . GLN B 1 9 ? 2.285 -4.863 -5.883 1 95.38 9 GLN B C 1
ATOM 912 O O . GLN B 1 9 ? 1.942 -4.32 -4.832 1 95.38 9 GLN B O 1
ATOM 917 N N . PHE B 1 10 ? 1.455 -5.383 -6.742 1 97.12 10 PHE B N 1
ATOM 918 C CA . PHE B 1 10 ? 0.017 -5.406 -6.5 1 97.12 10 PHE B CA 1
ATOM 919 C C . PHE B 1 10 ? -0.312 -6.219 -5.254 1 97.12 10 PHE B C 1
ATOM 921 O O . PHE B 1 10 ? -1.117 -5.797 -4.426 1 97.12 10 PHE B O 1
ATOM 928 N N . LEU B 1 11 ? 0.277 -7.355 -5.129 1 97.81 11 LEU B N 1
ATOM 929 C CA . LEU B 1 11 ? 0.054 -8.195 -3.957 1 97.81 11 LEU B CA 1
ATOM 930 C C . LEU B 1 11 ? 0.54 -7.508 -2.689 1 97.81 11 LEU B C 1
ATOM 932 O O . LEU B 1 11 ? -0.104 -7.598 -1.641 1 97.81 11 LEU B O 1
ATOM 936 N N . LEU B 1 12 ? 1.668 -6.82 -2.834 1 96.25 12 LEU B N 1
ATOM 937 C CA . LEU B 1 12 ? 2.176 -6.059 -1.697 1 96.25 12 LEU B CA 1
ATOM 938 C C . LEU B 1 12 ? 1.197 -4.961 -1.297 1 96.25 12 LEU B C 1
ATOM 940 O O . LEU B 1 12 ? 0.96 -4.738 -0.108 1 96.25 12 LEU B O 1
ATOM 944 N N . GLU B 1 13 ? 0.595 -4.289 -2.266 1 95.62 13 GLU B N 1
ATOM 945 C CA . GLU B 1 13 ? -0.418 -3.275 -1.979 1 95.62 13 GLU B CA 1
ATOM 946 C C . GLU B 1 13 ? -1.569 -3.863 -1.167 1 95.62 13 GLU B C 1
ATOM 948 O O . GLU B 1 13 ? -2.037 -3.246 -0.207 1 95.62 13 GLU B O 1
ATOM 953 N N . LEU B 1 14 ? -2.045 -5.039 -1.605 1 97 14 LEU B N 1
ATOM 954 C CA . LEU B 1 14 ? -3.148 -5.684 -0.903 1 97 14 LEU B CA 1
ATOM 955 C C . LEU B 1 14 ? -2.75 -6.035 0.526 1 97 14 LEU B C 1
ATOM 957 O O . LEU B 1 14 ? -3.547 -5.883 1.454 1 97 14 LEU B O 1
ATOM 961 N N . LEU B 1 15 ? -1.524 -6.457 0.685 1 96.81 15 LEU B N 1
ATOM 962 C CA . LEU B 1 15 ? -1.034 -6.867 1.996 1 96.81 15 LEU B CA 1
ATOM 963 C C . LEU B 1 15 ? -0.903 -5.668 2.928 1 96.81 15 LEU B C 1
ATOM 965 O O . LEU B 1 15 ? -1.02 -5.809 4.148 1 96.81 15 LEU B O 1
ATOM 969 N N . LEU B 1 16 ? -0.612 -4.508 2.354 1 94.81 16 LEU B N 1
ATOM 970 C CA . LEU B 1 16 ? -0.444 -3.297 3.146 1 94.81 16 LEU B CA 1
ATOM 971 C C . LEU B 1 16 ? -1.795 -2.674 3.482 1 94.81 16 LEU B C 1
ATOM 973 O O . LEU B 1 16 ? -1.885 -1.804 4.352 1 94.81 16 LEU B O 1
ATOM 977 N N . CYS B 1 17 ? -2.883 -3.141 2.834 1 95.06 17 CYS B N 1
ATOM 978 C CA . CYS B 1 17 ? -4.234 -2.627 3.035 1 95.06 17 CYS B CA 1
ATOM 979 C C . CYS B 1 17 ? -4.957 -3.402 4.129 1 95.06 17 CYS B C 1
ATOM 981 O O . CYS B 1 17 ? -5.383 -4.539 3.912 1 95.06 17 CYS B O 1
ATOM 983 N N . PRO B 1 18 ? -5.156 -2.842 5.254 1 89.62 18 PRO B N 1
ATOM 984 C CA . PRO B 1 18 ? -5.812 -3.549 6.359 1 89.62 18 PRO B CA 1
ATOM 985 C C . PRO B 1 18 ? -7.188 -4.094 5.977 1 89.62 18 PRO B C 1
ATOM 987 O O . PRO B 1 18 ? -7.621 -5.117 6.512 1 89.62 18 PRO B O 1
ATOM 990 N N . GLN B 1 19 ? -7.809 -3.443 5.039 1 91.94 19 GLN B N 1
ATOM 991 C CA . GLN B 1 19 ? -9.156 -3.838 4.645 1 91.94 19 GLN B CA 1
ATOM 992 C C . GLN B 1 19 ? -9.133 -5.086 3.768 1 91.94 19 GLN B C 1
ATOM 994 O O . GLN B 1 19 ? -10.172 -5.691 3.51 1 91.94 19 GLN B O 1
ATOM 999 N N . SER B 1 20 ? -7.883 -5.512 3.396 1 96.5 20 SER B N 1
ATOM 1000 C CA . SER B 1 20 ? -7.773 -6.648 2.49 1 96.5 20 SER B CA 1
ATOM 1001 C C . SER B 1 20 ? -7.418 -7.926 3.246 1 96.5 20 SER B C 1
ATOM 1003 O O . SER B 1 20 ? -7.047 -8.93 2.637 1 96.5 20 SER B O 1
ATOM 1005 N N . GLN B 1 21 ? -7.594 -7.98 4.555 1 94.5 21 GLN B N 1
ATOM 1006 C CA . GLN B 1 21 ? -7.156 -9.109 5.367 1 94.5 21 GLN B CA 1
ATOM 1007 C C . GLN B 1 21 ? -8.016 -10.344 5.105 1 94.5 21 GLN B C 1
ATOM 1009 O O . GLN B 1 21 ? -7.609 -11.469 5.418 1 94.5 21 GLN B O 1
ATOM 1014 N N . ARG B 1 22 ? -9.227 -10.18 4.516 1 96.69 22 ARG B N 1
ATOM 1015 C CA . ARG B 1 22 ? -10.078 -11.32 4.18 1 96.69 22 ARG B CA 1
ATOM 1016 C C . ARG B 1 22 ? -9.633 -11.969 2.871 1 96.69 22 ARG B C 1
ATOM 1018 O O . ARG B 1 22 ? -10.023 -13.094 2.562 1 96.69 22 ARG B O 1
ATOM 1025 N N . LEU B 1 23 ? -8.828 -11.219 2.078 1 98.19 23 LEU B N 1
ATOM 1026 C CA . LEU B 1 23 ? -8.406 -11.688 0.763 1 98.19 23 LEU B CA 1
ATOM 1027 C C . LEU B 1 23 ? -6.98 -12.227 0.807 1 98.19 23 LEU B C 1
ATOM 1029 O O . LEU B 1 23 ? -6.664 -13.211 0.142 1 98.19 23 LEU B O 1
ATOM 1033 N N . ILE B 1 24 ? -6.113 -11.555 1.52 1 98.56 24 ILE B N 1
ATOM 1034 C CA . ILE B 1 24 ? -4.688 -11.852 1.599 1 98.56 24 ILE B CA 1
ATOM 1035 C C . ILE B 1 24 ? -4.141 -11.383 2.947 1 98.56 24 ILE B C 1
ATOM 1037 O O . ILE B 1 24 ? -4.535 -10.336 3.457 1 98.56 24 ILE B O 1
ATOM 1041 N N . GLU B 1 25 ? -3.266 -12.266 3.578 1 98.31 25 GLU B N 1
ATOM 1042 C CA . GLU B 1 25 ? -2.736 -11.898 4.887 1 98.31 25 GLU B CA 1
A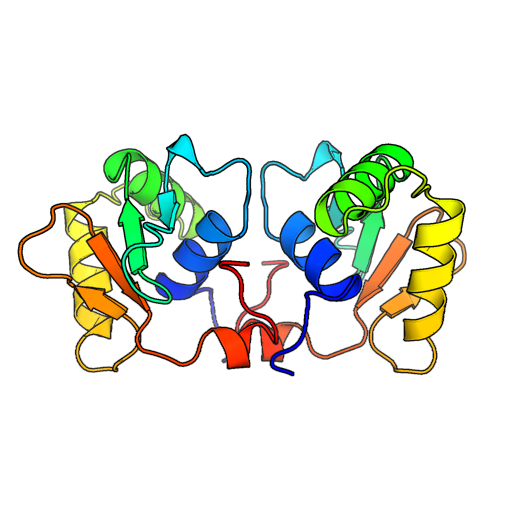TOM 1043 C C . GLU B 1 25 ? -1.322 -12.438 5.082 1 98.31 25 GLU B C 1
ATOM 1045 O O . GLU B 1 25 ? -0.951 -13.445 4.488 1 98.31 25 GLU B O 1
ATOM 1050 N N . TRP B 1 26 ? -0.535 -11.773 5.895 1 97.75 26 TRP B N 1
ATOM 1051 C CA . TRP B 1 26 ? 0.723 -12.344 6.371 1 97.75 26 TRP B CA 1
ATOM 1052 C C . TRP B 1 26 ? 0.472 -13.562 7.246 1 97.75 26 TRP B C 1
ATOM 1054 O O . TRP B 1 26 ? -0.442 -13.562 8.078 1 97.75 26 TRP B O 1
ATOM 1064 N N . THR B 1 27 ? 1.273 -14.586 7.074 1 97.75 27 THR B N 1
ATOM 1065 C CA . THR B 1 27 ? 1.032 -15.789 7.863 1 97.75 27 THR B CA 1
ATOM 1066 C C . THR B 1 27 ? 1.654 -15.656 9.25 1 97.75 27 THR B C 1
ATOM 1068 O O . THR B 1 27 ? 1.214 -16.312 10.195 1 97.75 27 THR B O 1
ATOM 1071 N N . TYR B 1 28 ? 2.711 -14.906 9.406 1 95.06 28 TYR B N 1
ATOM 1072 C CA . TYR B 1 28 ? 3.506 -14.688 10.609 1 95.06 28 TYR B CA 1
ATOM 1073 C C . TYR B 1 28 ? 4.273 -15.945 11 1 95.06 28 TYR B C 1
ATOM 1075 O O . TYR B 1 28 ? 4.957 -15.977 12.023 1 95.06 28 TYR B O 1
ATOM 1083 N N . ASP B 1 29 ? 4.152 -16.969 10.086 1 95.88 29 ASP B N 1
ATOM 1084 C CA . ASP B 1 29 ? 4.945 -18.172 10.281 1 95.88 29 ASP B CA 1
ATOM 1085 C C . ASP B 1 29 ? 6.414 -17.938 9.93 1 95.88 29 ASP B C 1
ATOM 1087 O O . ASP B 1 29 ? 7.312 -18.422 10.617 1 95.88 29 ASP B O 1
ATOM 1091 N N . GLU B 1 30 ? 6.762 -17.312 8.867 1 94.75 30 GLU B N 1
ATOM 1092 C CA . GLU B 1 30 ? 8.07 -16.891 8.391 1 94.75 30 GLU B CA 1
ATOM 1093 C C . GLU B 1 30 ? 8.047 -15.43 7.941 1 94.75 30 GLU B C 1
ATOM 1095 O O . GLU B 1 30 ? 6.98 -14.883 7.648 1 94.75 30 GLU B O 1
ATOM 1100 N N . LYS B 1 31 ? 9.195 -14.805 7.98 1 94.38 31 LYS B N 1
ATOM 1101 C CA . LYS B 1 31 ? 9.289 -13.414 7.547 1 94.38 31 LYS B CA 1
ATOM 1102 C C . LYS B 1 31 ? 8.805 -13.25 6.113 1 94.38 31 LYS B C 1
ATOM 1104 O O . LYS B 1 31 ? 9.203 -14 5.223 1 94.38 31 LYS B O 1
ATOM 1109 N N . PHE B 1 32 ? 7.824 -12.367 5.887 1 97.19 32 PHE B N 1
ATOM 1110 C CA . PHE B 1 32 ? 7.32 -11.922 4.594 1 97.19 32 PHE B CA 1
ATOM 1111 C C . PHE B 1 32 ? 6.613 -13.055 3.865 1 97.19 32 PHE B C 1
ATOM 1113 O O . PHE B 1 32 ? 6.602 -13.102 2.635 1 97.19 32 PHE B O 1
ATOM 1120 N N . GLU B 1 33 ? 6.145 -14.055 4.738 1 98 33 GLU B N 1
ATOM 1121 C CA . GLU B 1 33 ? 5.285 -15.102 4.207 1 98 33 GLU B CA 1
ATOM 1122 C C . GLU B 1 33 ? 3.822 -14.664 4.195 1 98 33 GLU B C 1
ATOM 1124 O O . GLU B 1 33 ? 3.342 -14.062 5.156 1 98 33 GLU B O 1
ATOM 1129 N N . PHE B 1 34 ? 3.121 -14.977 3.107 1 98.69 34 PHE B N 1
ATOM 1130 C CA . PHE B 1 34 ? 1.732 -14.539 3.018 1 98.69 34 PHE B CA 1
ATOM 1131 C C . PHE B 1 34 ? 0.871 -15.609 2.363 1 98.69 34 PHE B C 1
ATOM 1133 O O . PHE B 1 34 ? 1.387 -16.5 1.676 1 98.69 34 PHE B O 1
ATOM 1140 N N . LYS B 1 35 ? -0.411 -15.57 2.678 1 98.88 35 LYS B N 1
ATOM 1141 C CA . LYS B 1 35 ? -1.386 -16.531 2.17 1 98.88 35 LYS B CA 1
ATOM 1142 C C . LYS B 1 35 ? -2.486 -15.836 1.378 1 98.88 35 LYS B C 1
ATOM 1144 O O . LYS B 1 35 ? -2.982 -14.781 1.79 1 98.88 35 LYS B O 1
ATOM 1149 N N . LEU B 1 36 ? -2.758 -16.312 0.184 1 98.88 36 LEU B N 1
ATOM 1150 C CA . LEU B 1 36 ? -3.965 -15.914 -0.534 1 98.88 36 LEU B CA 1
ATOM 1151 C C . LEU B 1 36 ? -5.188 -16.641 0.018 1 98.88 36 LEU B C 1
ATOM 1153 O O . LEU B 1 36 ? -5.328 -17.859 -0.156 1 98.88 36 LEU B O 1
ATOM 1157 N N . LEU B 1 37 ? -6.145 -15.961 0.611 1 98.81 37 LEU B N 1
ATOM 1158 C CA . LEU B 1 37 ? -7.305 -16.562 1.263 1 98.81 37 LEU B CA 1
ATOM 1159 C C . LEU B 1 37 ? -8.445 -16.75 0.27 1 98.81 37 LEU B C 1
ATOM 1161 O O . LEU B 1 37 ? -9.266 -17.656 0.431 1 98.81 37 LEU B O 1
ATOM 1165 N N . ASN B 1 38 ? -8.523 -15.883 -0.683 1 98.5 38 ASN B N 1
ATOM 1166 C CA . ASN B 1 38 ? -9.516 -15.969 -1.753 1 98.5 38 ASN B CA 1
ATOM 1167 C C . ASN B 1 38 ? -8.883 -15.727 -3.121 1 98.5 38 ASN B C 1
ATOM 1169 O O . ASN B 1 38 ? -9.164 -14.719 -3.771 1 98.5 38 ASN B O 1
ATOM 1173 N N . PRO B 1 39 ? -8.109 -16.688 -3.621 1 98.44 39 PRO B N 1
ATOM 1174 C CA . PRO B 1 39 ? -7.309 -16.5 -4.832 1 98.44 39 PRO B CA 1
ATOM 1175 C C . PRO B 1 39 ? -8.141 -16.062 -6.035 1 98.44 39 PRO B C 1
ATOM 1177 O O . PRO B 1 39 ? -7.73 -15.18 -6.789 1 98.44 39 PRO B O 1
ATOM 1180 N N . PRO B 1 40 ? -9.383 -16.562 -6.242 1 98.38 40 PRO B N 1
ATOM 1181 C CA . PRO B 1 40 ? -10.156 -16.109 -7.402 1 98.38 40 PRO B CA 1
ATOM 1182 C C . PRO B 1 40 ? -10.492 -14.617 -7.344 1 98.38 40 PRO B C 1
ATOM 1184 O O . PRO B 1 40 ? -10.445 -13.93 -8.367 1 98.38 40 PRO B O 1
ATOM 1187 N N . VAL B 1 41 ? -10.797 -14.117 -6.211 1 98.31 41 VAL B N 1
ATOM 1188 C CA . VAL B 1 41 ? -11.148 -12.703 -6.059 1 98.31 41 VAL B CA 1
ATOM 1189 C C . VAL B 1 41 ? -9.914 -11.844 -6.293 1 98.31 41 VAL B C 1
ATOM 1191 O O . VAL B 1 41 ? -9.984 -10.812 -6.969 1 98.31 41 VAL B O 1
ATOM 1194 N N . ILE B 1 42 ? -8.773 -12.328 -5.762 1 98.56 42 ILE B N 1
ATOM 1195 C CA . ILE B 1 42 ? -7.516 -11.602 -5.938 1 98.56 42 ILE B CA 1
ATOM 1196 C C . ILE B 1 42 ? -7.152 -11.555 -7.418 1 98.56 42 ILE B C 1
ATOM 1198 O O . ILE B 1 42 ? -6.734 -10.508 -7.926 1 98.56 42 ILE B O 1
ATOM 1202 N N . ALA B 1 43 ? -7.367 -12.656 -8.102 1 98.81 43 ALA B N 1
ATOM 1203 C CA . ALA B 1 43 ? -7.105 -12.703 -9.539 1 98.81 43 ALA B CA 1
ATOM 1204 C C . ALA B 1 43 ? -8.023 -11.758 -10.297 1 98.81 43 ALA B C 1
ATOM 1206 O O . ALA B 1 43 ? -7.594 -11.07 -11.227 1 98.81 43 ALA B O 1
ATOM 1207 N N . THR B 1 44 ? -9.227 -11.68 -9.891 1 98.44 44 THR B N 1
ATOM 1208 C CA . THR B 1 44 ? -10.18 -10.773 -10.516 1 98.44 44 THR B CA 1
ATOM 1209 C C . THR B 1 44 ? -9.758 -9.32 -10.312 1 98.44 44 THR B C 1
ATOM 1211 O O . THR B 1 44 ? -9.828 -8.516 -11.242 1 98.44 44 THR B O 1
ATOM 1214 N N . MET B 1 45 ? -9.32 -8.977 -9.172 1 97.38 45 MET B N 1
ATOM 1215 C CA . MET B 1 45 ? -8.859 -7.625 -8.875 1 97.38 45 MET B CA 1
ATOM 1216 C C . MET B 1 45 ? -7.633 -7.277 -9.711 1 97.38 45 MET B C 1
ATOM 1218 O O . MET B 1 45 ? -7.523 -6.164 -10.234 1 97.38 45 MET B O 1
ATOM 1222 N N . TRP B 1 46 ? -6.77 -8.242 -9.859 1 98 46 TRP B N 1
ATOM 1223 C CA . TRP B 1 46 ? -5.586 -8.031 -10.695 1 98 46 TRP B CA 1
ATOM 1224 C C . TRP B 1 46 ? -5.977 -7.844 -12.156 1 98 46 TRP B C 1
ATOM 1226 O O . TRP B 1 46 ? -5.422 -6.98 -12.844 1 98 46 TRP B O 1
ATOM 1236 N N . GLY B 1 47 ? -6.879 -8.641 -12.586 1 98.31 47 GLY B N 1
ATOM 1237 C CA . GLY B 1 47 ? -7.398 -8.484 -13.938 1 98.31 47 GLY B CA 1
ATOM 1238 C C . GLY B 1 47 ? -7.98 -7.109 -14.195 1 98.31 47 GLY B C 1
ATOM 1239 O O . GLY B 1 47 ? -7.734 -6.512 -15.242 1 98.31 47 GLY B O 1
ATOM 1240 N N . LYS B 1 48 ? -8.742 -6.641 -13.281 1 96.44 48 LYS B N 1
ATOM 1241 C CA . LYS B 1 48 ? -9.32 -5.309 -13.398 1 96.44 48 LYS B CA 1
ATOM 1242 C C . LYS B 1 48 ? -8.242 -4.234 -13.469 1 96.44 48 LYS B C 1
ATOM 1244 O O . LYS B 1 48 ? -8.297 -3.34 -14.312 1 96.44 48 LYS B O 1
ATOM 1249 N N . ARG B 1 49 ? -7.266 -4.414 -12.609 1 93.94 49 ARG B N 1
ATOM 1250 C CA . ARG B 1 49 ? -6.172 -3.449 -12.547 1 93.94 49 ARG B CA 1
ATOM 1251 C C . ARG B 1 49 ? -5.406 -3.404 -13.867 1 93.94 49 ARG B C 1
ATOM 1253 O O . ARG B 1 49 ? -4.957 -2.34 -14.297 1 93.94 49 ARG B O 1
ATOM 1260 N N . LYS B 1 50 ? -5.309 -4.531 -14.578 1 96 50 LYS B N 1
ATOM 1261 C CA . LYS B 1 50 ? -4.504 -4.641 -15.789 1 96 50 LYS B CA 1
ATOM 1262 C C . LYS B 1 50 ? -5.383 -4.602 -17.047 1 96 50 LYS B C 1
ATOM 1264 O O . LYS B 1 50 ? -4.883 -4.723 -18.156 1 96 50 LYS B O 1
ATOM 1269 N N . ASN B 1 51 ? -6.66 -4.434 -16.766 1 96.06 51 ASN B N 1
ATOM 1270 C CA . ASN B 1 51 ? -7.621 -4.512 -17.859 1 96.06 51 ASN B CA 1
ATOM 1271 C C . ASN B 1 51 ? -7.535 -5.848 -18.594 1 96.06 51 ASN B C 1
ATOM 1273 O O . ASN B 1 51 ? -7.418 -5.883 -19.828 1 96.06 51 ASN B O 1
ATOM 1277 N N . LYS B 1 52 ? -7.477 -6.898 -17.859 1 97.38 52 LYS B N 1
ATOM 1278 C CA . LYS B 1 52 ? -7.508 -8.289 -18.312 1 97.38 52 LYS B CA 1
ATOM 1279 C C . LYS B 1 52 ? -8.664 -9.055 -17.672 1 97.38 52 LYS B C 1
ATOM 1281 O O . LYS B 1 52 ? -8.453 -9.82 -16.734 1 97.38 52 LYS B O 1
ATOM 1286 N N . PRO B 1 53 ? -9.914 -8.984 -18.234 1 97 53 PRO B N 1
ATOM 1287 C CA . PRO B 1 53 ? -11.125 -9.492 -17.594 1 97 53 PRO B CA 1
ATOM 1288 C C . PRO B 1 53 ? -11.117 -11.016 -17.438 1 97 53 PRO B C 1
ATOM 1290 O O . PRO B 1 53 ? -11.859 -11.562 -16.625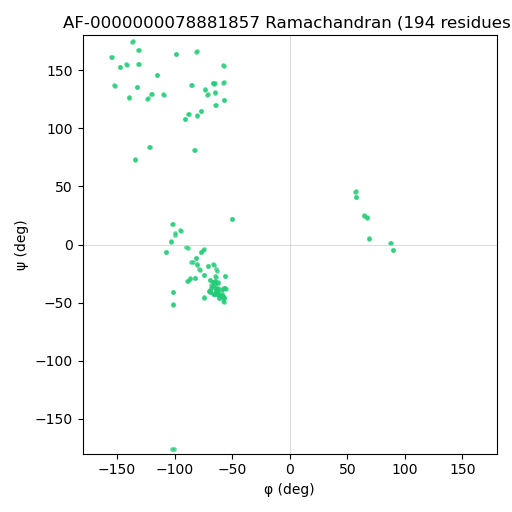 1 97 53 PRO B O 1
ATOM 1293 N N . ASN B 1 54 ? -10.266 -11.711 -18.172 1 98.12 54 ASN B N 1
ATOM 1294 C CA . ASN B 1 54 ? -10.242 -13.172 -18.109 1 98.12 54 ASN B CA 1
ATOM 1295 C C . ASN B 1 54 ? -9.188 -13.68 -17.125 1 98.12 54 ASN B C 1
ATOM 1297 O O . ASN B 1 54 ? -8.891 -14.875 -17.094 1 98.12 54 ASN B O 1
ATOM 1301 N N . MET B 1 55 ? -8.703 -12.789 -16.375 1 98.62 55 MET B N 1
ATOM 1302 C CA . MET B 1 55 ? -7.703 -13.18 -15.375 1 98.62 55 MET B CA 1
ATOM 1303 C C . MET B 1 55 ? -8.312 -14.117 -14.336 1 98.62 55 MET B C 1
ATOM 1305 O O . MET B 1 55 ? -9.438 -13.898 -13.883 1 98.62 55 MET B O 1
ATOM 1309 N N . ASN B 1 56 ? -7.633 -15.195 -14.109 1 98.62 56 ASN B N 1
ATOM 1310 C CA . ASN B 1 56 ? -8.023 -16.156 -13.078 1 98.62 56 ASN B CA 1
ATOM 1311 C C . ASN B 1 56 ? -6.82 -16.625 -12.273 1 98.62 56 ASN B C 1
ATOM 1313 O O . ASN B 1 56 ? -5.695 -16.188 -12.508 1 98.62 56 ASN B O 1
ATOM 1317 N N . TYR B 1 57 ? -7.086 -17.422 -11.25 1 98.5 57 TYR B N 1
ATOM 1318 C CA . TYR B 1 57 ? -5.992 -17.797 -10.359 1 98.5 57 TYR B CA 1
ATOM 1319 C C . TYR B 1 57 ? -4.953 -18.641 -11.102 1 98.5 57 TYR B C 1
ATOM 1321 O O . TYR B 1 57 ? -3.754 -18.531 -10.828 1 98.5 57 TYR B O 1
ATOM 1329 N N . GLU B 1 58 ? -5.367 -19.406 -11.992 1 98.31 58 GLU B N 1
ATOM 1330 C CA . GLU B 1 58 ? -4.406 -20.203 -12.75 1 98.31 58 GLU B CA 1
ATOM 1331 C C . GLU B 1 58 ? -3.383 -19.312 -13.445 1 98.31 58 GLU B C 1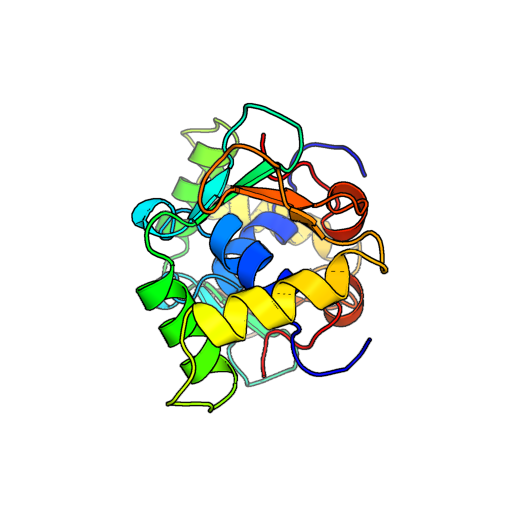
ATOM 1333 O O . GLU B 1 58 ? -2.178 -19.562 -13.367 1 98.31 58 GLU B O 1
ATOM 1338 N N . LYS B 1 59 ? -3.84 -18.297 -14.133 1 98.62 59 LYS B N 1
ATOM 1339 C CA . LYS B 1 59 ? -2.959 -17.359 -14.82 1 98.62 59 LYS B CA 1
ATOM 1340 C C . LYS B 1 59 ? -2.133 -16.547 -13.82 1 98.62 59 LYS B C 1
ATOM 1342 O O . LYS B 1 59 ? -0.945 -16.297 -14.047 1 98.62 59 LYS B O 1
ATOM 1347 N N . LEU B 1 60 ? -2.787 -16.094 -12.742 1 98.69 60 LEU B N 1
ATOM 1348 C CA . LEU B 1 60 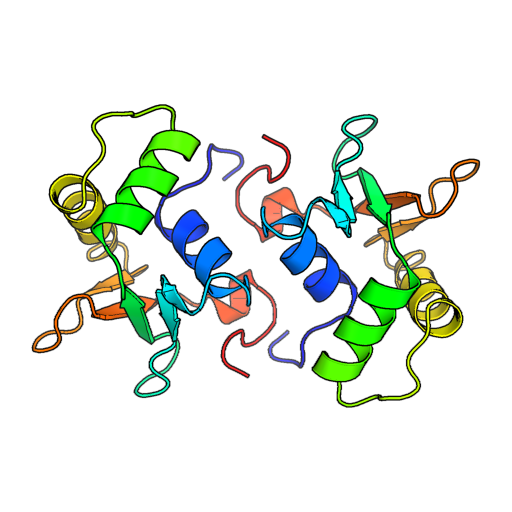? -2.078 -15.344 -11.711 1 98.69 60 LEU B CA 1
ATOM 1349 C C . LEU B 1 60 ? -0.936 -16.172 -11.125 1 98.69 60 LEU B C 1
ATOM 1351 O O . LEU B 1 60 ? 0.181 -15.672 -10.977 1 98.69 60 LEU B O 1
ATOM 1355 N N . SER B 1 61 ? -1.198 -17.453 -10.875 1 98.38 61 SE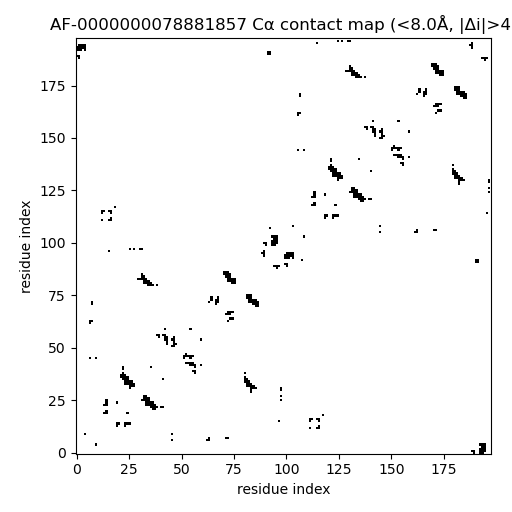R B N 1
ATOM 1356 C CA . SER B 1 61 ? -0.185 -18.312 -10.281 1 98.38 61 SER B CA 1
ATOM 1357 C C . SER B 1 61 ? 0.969 -18.562 -11.25 1 98.38 61 SER B C 1
ATOM 1359 O O . SER B 1 61 ? 2.119 -18.703 -10.828 1 98.38 61 SER B O 1
ATOM 1361 N N . ARG B 1 62 ? 0.676 -18.656 -12.531 1 98.12 62 ARG B N 1
ATOM 1362 C CA . ARG B 1 62 ? 1.744 -18.734 -13.523 1 98.12 62 ARG B CA 1
ATOM 1363 C C . ARG B 1 62 ? 2.637 -17.5 -13.461 1 98.12 62 ARG B C 1
ATOM 1365 O O . ARG B 1 62 ? 3.865 -17.609 -13.492 1 98.12 62 ARG B O 1
ATOM 1372 N N . GLY B 1 63 ? 1.96 -16.359 -13.359 1 98 63 GLY B N 1
ATOM 1373 C CA . GLY B 1 63 ? 2.715 -15.125 -13.195 1 98 63 GLY B CA 1
ATOM 1374 C C . GLY B 1 63 ? 3.629 -15.133 -11.984 1 98 63 GLY B C 1
ATOM 1375 O O . GLY B 1 63 ? 4.754 -14.633 -12.047 1 98 63 GLY B O 1
ATOM 1376 N N . LEU B 1 64 ? 3.166 -15.719 -10.93 1 98.38 64 LEU B N 1
ATOM 1377 C CA . LEU B 1 64 ? 3.959 -15.781 -9.711 1 98.38 64 LEU B CA 1
ATOM 1378 C C . LEU B 1 64 ? 5.195 -16.656 -9.906 1 98.38 64 LEU B C 1
ATOM 1380 O O . LEU B 1 64 ? 6.25 -16.391 -9.328 1 98.38 64 LEU B O 1
ATOM 1384 N N . ARG B 1 65 ? 5.133 -17.688 -10.727 1 98.06 65 ARG B N 1
ATOM 1385 C CA . ARG B 1 65 ? 6.246 -18.609 -10.945 1 98.06 65 ARG B CA 1
ATOM 1386 C C . ARG B 1 65 ? 7.43 -17.891 -11.586 1 98.06 65 ARG B C 1
ATOM 1388 O O . ARG B 1 65 ? 8.578 -18.297 -11.391 1 98.06 65 ARG B O 1
ATOM 1395 N N . TYR B 1 66 ? 7.113 -16.828 -12.344 1 97.38 66 TYR B N 1
ATOM 1396 C CA . TYR B 1 66 ? 8.18 -16.078 -12.992 1 97.38 66 TYR B CA 1
ATOM 1397 C C . TYR B 1 66 ? 9.109 -15.445 -11.961 1 97.38 66 TYR B C 1
ATOM 1399 O O . TYR B 1 66 ? 10.273 -15.164 -12.258 1 97.38 66 TYR B O 1
ATOM 1407 N N . TYR B 1 67 ? 8.625 -15.258 -10.812 1 97.69 67 TYR B N 1
ATOM 1408 C CA . TYR B 1 67 ? 9.391 -14.539 -9.797 1 97.69 67 TYR B CA 1
ATOM 1409 C C . TYR B 1 67 ? 10.352 -15.469 -9.07 1 97.69 67 TYR B C 1
ATOM 1411 O O . TYR B 1 67 ? 11.242 -15.008 -8.359 1 97.69 67 TYR B O 1
ATOM 1419 N N . TYR B 1 68 ? 10.125 -16.812 -9.242 1 97.19 68 TYR B N 1
ATOM 1420 C CA . TYR B 1 68 ? 10.938 -17.766 -8.492 1 97.19 68 TYR B CA 1
ATOM 1421 C C . TYR B 1 68 ? 12.406 -17.641 -8.875 1 97.19 68 TYR B C 1
ATOM 1423 O O . TYR B 1 68 ? 13.273 -17.531 -8 1 97.19 68 TYR B O 1
ATOM 1431 N N . ASP B 1 69 ? 12.625 -17.484 -10.117 1 95.94 69 ASP B N 1
ATOM 1432 C CA . ASP B 1 69 ? 14 -17.422 -10.617 1 95.94 69 ASP B CA 1
ATOM 1433 C C . ASP B 1 69 ? 14.625 -16.062 -10.352 1 95.94 69 ASP B C 1
ATOM 1435 O O . ASP B 1 69 ? 15.852 -15.914 -10.398 1 95.94 69 ASP B O 1
ATOM 1439 N N . LYS B 1 70 ? 13.75 -15.094 -10.164 1 95.25 70 LYS B N 1
ATOM 1440 C CA . LYS B 1 70 ? 14.219 -13.734 -9.93 1 95.25 70 LYS B CA 1
ATOM 1441 C C . LYS B 1 70 ? 14.453 -13.469 -8.445 1 95.25 70 LYS B C 1
ATOM 1443 O O . LYS B 1 70 ? 14.914 -12.391 -8.062 1 95.25 70 LYS B O 1
ATOM 1448 N N . ASN B 1 71 ? 14.148 -14.461 -7.609 1 95.81 71 ASN B N 1
ATOM 1449 C CA . ASN B 1 71 ? 14.305 -14.367 -6.16 1 95.81 71 ASN B CA 1
ATOM 1450 C C . ASN B 1 71 ? 13.508 -13.195 -5.59 1 95.81 71 ASN B C 1
ATOM 1452 O O . ASN B 1 71 ? 14.023 -12.43 -4.777 1 95.81 71 ASN B O 1
ATOM 1456 N N . ILE B 1 72 ? 12.273 -12.984 -6.102 1 96.94 72 ILE B N 1
ATOM 1457 C CA . ILE B 1 72 ? 11.344 -11.984 -5.586 1 96.94 72 ILE B CA 1
ATOM 1458 C C . ILE B 1 72 ? 10.289 -12.656 -4.711 1 96.94 72 ILE B C 1
ATOM 1460 O O . ILE B 1 72 ? 10.078 -12.25 -3.564 1 96.94 72 ILE B O 1
ATOM 1464 N N . ILE B 1 73 ? 9.641 -13.688 -5.199 1 98.19 73 ILE B N 1
ATOM 1465 C CA . ILE B 1 73 ? 8.648 -14.484 -4.492 1 98.19 73 ILE B CA 1
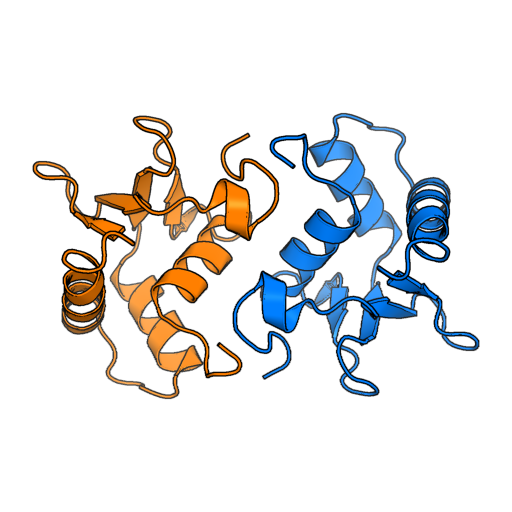ATOM 1466 C C . ILE B 1 73 ? 8.945 -15.969 -4.676 1 98.19 73 ILE B C 1
ATOM 1468 O O . ILE B 1 73 ? 9.336 -16.391 -5.766 1 98.19 73 ILE B O 1
ATOM 1472 N N . ASP B 1 74 ? 8.852 -16.672 -3.619 1 98.38 74 ASP B N 1
ATOM 1473 C CA . ASP B 1 74 ? 8.93 -18.125 -3.699 1 98.38 74 ASP B CA 1
ATOM 1474 C C . ASP B 1 74 ? 7.613 -18.766 -3.268 1 98.38 74 ASP B C 1
ATOM 1476 O O . ASP B 1 74 ? 6.945 -18.281 -2.357 1 98.38 74 ASP B O 1
ATOM 1480 N N . LYS B 1 75 ? 7.32 -19.875 -3.922 1 98.44 75 LYS B N 1
ATOM 1481 C CA . LYS B 1 75 ? 6.258 -20.75 -3.414 1 98.44 75 LYS B CA 1
ATOM 1482 C C . LYS B 1 75 ? 6.715 -21.5 -2.17 1 98.44 75 LYS B C 1
ATOM 1484 O O . LYS B 1 75 ? 7.844 -22 -2.115 1 98.44 75 LYS B O 1
ATOM 1489 N N . VAL B 1 76 ? 5.801 -21.484 -1.097 1 98.06 76 VAL B N 1
ATOM 1490 C CA . VAL B 1 76 ? 6.098 -22.297 0.08 1 98.06 76 VAL B CA 1
ATOM 1491 C C . VAL B 1 76 ? 5.547 -23.719 -0.112 1 98.06 76 VAL B C 1
ATOM 1493 O O . VAL B 1 76 ? 4.328 -23.906 -0.143 1 98.06 76 VAL B O 1
ATOM 1496 N N . HIS B 1 77 ? 6.371 -24.641 -0.227 1 97 77 HIS B N 1
ATOM 1497 C CA . HIS B 1 77 ? 5.961 -26.016 -0.501 1 97 77 HIS B CA 1
ATOM 1498 C C . HIS B 1 77 ? 5.195 -26.609 0.679 1 97 77 HIS B C 1
ATOM 1500 O O . HIS B 1 77 ? 5.551 -26.375 1.835 1 97 77 HIS B O 1
ATOM 1506 N N . GLY B 1 78 ? 4.184 -27.312 0.383 1 96.56 78 GLY B N 1
ATOM 1507 C CA . GLY B 1 78 ? 3.406 -28 1.403 1 96.56 78 GLY B CA 1
ATOM 1508 C C . GLY B 1 78 ? 2.281 -27.156 1.963 1 96.56 78 GLY B C 1
ATOM 1509 O O . GLY B 1 78 ? 1.463 -27.625 2.748 1 96.56 78 GLY B O 1
ATOM 1510 N N . LYS B 1 79 ? 2.139 -25.953 1.604 1 97.94 79 LYS B N 1
ATOM 1511 C CA . LYS B 1 79 ? 1.064 -25.062 2.041 1 97.94 79 LYS B CA 1
ATOM 1512 C C . LYS B 1 79 ? 0.3 -24.484 0.847 1 97.94 79 LYS B C 1
ATOM 1514 O O . LYS B 1 79 ? 0.895 -23.891 -0.051 1 97.94 79 LYS B O 1
ATOM 1519 N N . ARG B 1 80 ? -1.014 -24.672 0.853 1 97.88 80 ARG B N 1
ATOM 1520 C CA . ARG B 1 80 ? -1.838 -24.188 -0.254 1 97.88 80 ARG B CA 1
ATOM 1521 C C . ARG B 1 80 ? -1.938 -22.672 -0.247 1 97.88 80 ARG B C 1
ATOM 1523 O O . ARG B 1 80 ? -2.184 -22.062 0.797 1 97.88 80 ARG B O 1
ATOM 1530 N N . TYR B 1 81 ? -1.679 -22.016 -1.363 1 98.5 81 TYR B N 1
ATOM 1531 C CA . TYR B 1 81 ? -1.856 -20.594 -1.616 1 98.5 81 TYR B CA 1
ATOM 1532 C C . TYR B 1 81 ? -0.938 -19.766 -0.728 1 98.5 81 TYR B C 1
ATOM 1534 O O . TYR B 1 81 ? -1.252 -18.609 -0.399 1 98.5 81 TYR B O 1
ATOM 1542 N N . VAL B 1 82 ? 0.221 -20.391 -0.285 1 98.81 82 VAL B N 1
ATOM 1543 C CA . VAL B 1 82 ? 1.158 -19.688 0.576 1 98.81 82 VAL B CA 1
ATOM 1544 C C . VAL B 1 82 ? 2.443 -19.391 -0.193 1 98.81 82 VAL B C 1
ATOM 1546 O O . VAL B 1 82 ? 2.982 -20.266 -0.875 1 98.81 82 VAL B O 1
ATOM 1549 N N . TYR B 1 83 ? 2.859 -18.156 -0.152 1 98.75 83 TYR B N 1
ATOM 1550 C CA . TYR B 1 83 ? 4.059 -17.641 -0.804 1 98.75 83 TYR B CA 1
ATOM 1551 C C . TYR B 1 83 ? 4.891 -16.812 0.166 1 98.75 83 TYR B C 1
ATOM 1553 O O . TYR B 1 83 ? 4.473 -16.562 1.299 1 98.75 83 TYR B O 1
ATOM 1561 N N . GLN B 1 84 ? 6.133 -16.516 -0.245 1 98.5 84 GLN B N 1
ATOM 1562 C CA . GLN B 1 84 ? 7.027 -15.711 0.575 1 98.5 84 GLN B CA 1
ATOM 1563 C C . GLN B 1 84 ? 7.816 -14.727 -0.281 1 98.5 84 GLN B C 1
ATOM 1565 O O . GLN B 1 84 ? 8.375 -15.102 -1.312 1 98.5 84 GLN B O 1
ATOM 1570 N N . PHE B 1 85 ? 7.734 -13.414 0.098 1 98 85 PHE B N 1
ATOM 1571 C CA . PHE B 1 85 ? 8.703 -12.492 -0.488 1 98 85 PHE B CA 1
ATOM 1572 C C . PHE B 1 85 ? 10.117 -12.852 -0.044 1 98 85 PHE B C 1
ATOM 1574 O O . PHE B 1 85 ? 10.414 -12.859 1.153 1 98 85 PHE B O 1
ATOM 1581 N N . VAL B 1 86 ? 10.977 -13.148 -0.951 1 96.44 86 VAL B N 1
ATOM 1582 C CA . VAL B 1 86 ? 12.344 -13.523 -0.596 1 96.44 86 VAL B CA 1
ATOM 1583 C C . VAL B 1 86 ? 13.297 -12.391 -0.964 1 96.44 86 VAL B C 1
ATOM 1585 O O . VAL B 1 86 ? 14.484 -12.43 -0.613 1 96.44 86 VAL B O 1
ATOM 1588 N N . CYS B 1 87 ? 12.75 -11.336 -1.661 1 90.31 87 CYS B N 1
ATOM 1589 C CA . CYS B 1 87 ? 13.5 -10.102 -1.864 1 90.31 87 CYS B CA 1
ATOM 1590 C C . CYS B 1 87 ? 13.438 -9.211 -0.626 1 90.31 87 CYS B C 1
ATOM 1592 O O . CYS B 1 87 ? 12.664 -9.484 0.298 1 90.31 87 CYS B O 1
ATOM 1594 N N . ASP B 1 88 ? 14.234 -8.25 -0.54 1 87.62 88 ASP B N 1
ATOM 1595 C CA . ASP B 1 88 ? 14.273 -7.379 0.631 1 87.62 88 ASP B CA 1
ATOM 1596 C C . ASP B 1 88 ? 13.203 -6.297 0.551 1 87.62 88 ASP B C 1
ATOM 1598 O O . ASP B 1 88 ? 13.492 -5.141 0.241 1 87.62 88 ASP B O 1
ATOM 1602 N N . ILE B 1 89 ? 11.906 -6.695 0.941 1 89.5 89 ILE B N 1
ATOM 1603 C CA . ILE B 1 89 ? 10.805 -5.746 0.799 1 89.5 89 ILE B CA 1
ATOM 1604 C C . ILE B 1 89 ? 10.906 -4.676 1.882 1 89.5 89 ILE B C 1
ATOM 1606 O O . ILE B 1 89 ? 10.375 -3.572 1.723 1 89.5 89 ILE B O 1
ATOM 1610 N N . GLU B 1 90 ? 11.539 -5.066 3.01 1 89.81 90 GLU B N 1
ATOM 1611 C CA . GLU B 1 90 ? 11.758 -4.07 4.051 1 89.81 90 GLU B CA 1
ATOM 1612 C C . GLU B 1 90 ? 12.586 -2.898 3.525 1 89.81 90 GLU B C 1
ATOM 1614 O O . GLU B 1 90 ? 12.336 -1.746 3.889 1 89.81 90 GLU B O 1
ATOM 1619 N N . LYS B 1 91 ? 13.523 -3.217 2.727 1 88.06 91 LYS B N 1
ATOM 1620 C CA . LYS B 1 91 ? 14.359 -2.182 2.123 1 88.06 91 LYS B CA 1
ATOM 1621 C C . LYS B 1 91 ? 13.562 -1.34 1.133 1 88.06 91 LYS B C 1
ATOM 1623 O O . LYS B 1 91 ? 13.734 -0.121 1.063 1 88.06 91 LYS B O 1
ATOM 1628 N N . ILE B 1 92 ? 12.68 -1.946 0.418 1 85.62 92 ILE B N 1
ATOM 1629 C CA . ILE B 1 92 ? 11.867 -1.261 -0.577 1 85.62 92 ILE B CA 1
ATOM 1630 C C . ILE B 1 92 ? 10.867 -0.336 0.12 1 85.62 92 ILE B C 1
ATOM 1632 O O . ILE B 1 92 ? 10.719 0.826 -0.263 1 85.62 92 ILE B O 1
ATOM 1636 N N . LEU B 1 93 ? 10.312 -0.808 1.202 1 88.88 93 LEU B N 1
ATOM 1637 C CA . LEU B 1 93 ? 9.258 -0.077 1.894 1 88.88 93 LEU B CA 1
ATOM 1638 C C . LEU B 1 93 ? 9.844 0.92 2.887 1 88.88 93 LEU B C 1
ATOM 1640 O O . LEU B 1 93 ? 9.203 1.917 3.225 1 88.88 93 LEU B O 1
ATOM 1644 N N . GLY B 1 94 ? 11.047 0.561 3.426 1 89 94 GLY B N 1
ATOM 1645 C CA . GLY B 1 94 ? 11.68 1.381 4.445 1 89 94 GLY B CA 1
ATOM 1646 C C . GLY B 1 94 ? 11.234 1.031 5.855 1 89 94 GLY B C 1
ATOM 1647 O O . GLY B 1 94 ? 11.555 1.744 6.809 1 89 94 GLY B O 1
ATOM 1648 N N . TYR B 1 95 ? 10.359 0.034 6.02 1 91.31 95 TYR B N 1
ATOM 1649 C CA . TYR B 1 95 ? 9.883 -0.466 7.305 1 91.31 95 TYR B CA 1
ATOM 1650 C C . TYR B 1 95 ? 9.438 -1.92 7.191 1 91.31 95 TYR B C 1
ATOM 1652 O O . TYR B 1 95 ? 9.297 -2.447 6.086 1 91.31 95 TYR B O 1
ATOM 1660 N N . ASP B 1 96 ? 9.344 -2.588 8.312 1 91.31 96 ASP B N 1
ATOM 1661 C CA . ASP B 1 96 ? 8.82 -3.951 8.336 1 91.31 96 ASP B CA 1
ATOM 1662 C C . ASP B 1 96 ? 7.297 -3.953 8.305 1 91.31 96 ASP B C 1
ATOM 1664 O O . ASP B 1 96 ? 6.648 -3.594 9.289 1 91.31 96 ASP B O 1
ATOM 1668 N N . PRO B 1 97 ? 6.691 -4.418 7.156 1 90.81 97 PRO B N 1
ATOM 1669 C CA . PRO B 1 97 ? 5.234 -4.348 7.039 1 90.81 97 PRO B CA 1
ATOM 1670 C C . PRO B 1 97 ? 4.52 -5.402 7.883 1 90.81 97 PRO B C 1
ATOM 1672 O O . PRO B 1 97 ? 3.291 -5.391 7.977 1 90.81 97 PRO B O 1
ATOM 1675 N N . THR B 1 98 ? 5.312 -6.258 8.523 1 88.75 98 THR B N 1
ATOM 1676 C CA . THR B 1 98 ? 4.707 -7.328 9.312 1 88.75 98 THR B CA 1
ATOM 1677 C C . THR B 1 98 ? 4.703 -6.969 10.797 1 88.75 98 THR B C 1
ATOM 1679 O O . THR B 1 98 ? 4.336 -7.793 11.633 1 88.75 98 THR B O 1
ATOM 1682 N N . GLU B 1 99 ? 5.074 -5.684 11.133 1 80.56 99 GLU B N 1
ATOM 1683 C CA . GLU B 1 99 ? 5.098 -5.25 12.523 1 80.56 99 GLU B CA 1
ATOM 1684 C C . GLU B 1 99 ? 3.811 -4.52 12.898 1 80.56 99 GLU B C 1
ATOM 1686 O O . GLU B 1 99 ? 3.178 -3.891 12.047 1 80.56 99 GLU B O 1
#

Sequence (198 aa):
GNGPIQLWQFLLELLLCPQSQRLIEWTYDEKFEFKLLNPPVIATMWGKRKNKPNMNYEKLSRGLRYYYDKNIIDKVHGKRYVYQFVCDIEKILGYDPTEGNGPIQLWQFLLELLLCPQSQRLIEWTYDEKFEFKLLNPPVIATMWGKRKNKPNMNYEKLSRGLRYYYDKNIIDKVHGKRYVYQFVCDIEKILGYDPTE

Nearest PDB structures (foldseek):
  4l18-assembly1_B  TM=9.732E-01  e=1.860E-14  Homo sapiens
  1mdm-assembly1_B  TM=9.683E-01  e=1.634E-14  Mus musculus
  8e67-assembly4_L  TM=9.073E-01  e=1.708E-09  Mus musculus
  2lf7-assembly1_A  TM=8.624E-01  e=1.317E-09  Mus musculus
  2lf8-assembly1_A  TM=8.786E-01  e=1.364E-08  Mus musculus

pLDDT: mean 94.88, std 7.18, range [45.38, 98.88]

Foldseek 3Di:
DPDDDALLNLLVVLALDPVNCCQKYAPVPDQQKIAGNNQQVSQCVVCVSVVNNPGGSVVSVVSQVVCCVVQQKDDDPPDPRMIGGRDPVCVVVVHRSVD/DPDDDALLNLLVVLALDPVNCCQKYAPVPDQQKIAGNNQQVSQCVVCVSVVNNPGGSVVSVVSQVVCCVVQQKDDDPPDPRMIGGRDPVCVVVVHRSVD

Organism: Nematostella vectensis (NCBI:txid45351)

InterPro domains:
  IPR000418 Ets domain [PF00178] (5-86)
  IPR000418 Ets domain [PR00454] (5-18)
  IPR000418 Ets domain [PR00454] (30-48)
  IPR000418 Ets domain [PR00454] (49-67)
  IPR000418 Ets domain [PR00454] (68-86)
  IPR000418 Ets domain [PS00345] (7-15)
  IPR000418 Ets domain [PS00346] (52-67)
  IPR000418 Ets domain [PS50061] (5-86)
  IPR000418 Ets domain [SM00413] (4-90)
  IPR036388 Winged helix-like DNA-binding domain superfamily [G3DSA:1.10.10.10] (1-99)
  IPR036390 Winged helix DNA-binding domain superfamily [SSF46785] (2-97)
  IPR046328 ETS family [PTHR11849] (3-93)

Secondary structure (DSSP, 8-state):
--BPPPHHHHHHHHHH-GGGTTTEEE-SSSTTEEEESSHHHHHHHHHHHHT-TT--HHHHHHHHHTTTTTTSEEE-TTSTTEEEE-S-HHHHHSB-TT-/--BPPPHHHHHHHHHH-GGGTTTEEE-SSSTTEEEESSHHHHHHHHHHHHT-TT--HHHHHHHHHTTTTTTSEEE-TTSTTEEEE-S-HHHHHSB-TT-